Protein 6SLD (pdb70)

InterPro domains:
  IPR001251 CRAL-TRIO lipid binding domain [PF00650] (107-268)
  IPR001251 CRAL-TRIO lipid binding domain [PS50191] (101-274)
  IPR001251 CRAL-TRIO lipid binding domain [SM00516] (101-271)
  IPR001251 CRAL-TRIO lipid binding domain [cd00170] (101-269)
  IPR011074 CRAL/TRIO, N-terminal domain [PF03765] (44-74)
  IPR011074 CRAL/TRIO, N-terminal domain [SM01100] (50-75)
  IPR036273 CRAL/TRIO, N-terminal domain superfamily [SSF46938] (4-90)
  IPR036865 CRAL-TRIO lipid binding domain superfamily [G3DSA:3.40.525.10] (83-310)
  IPR036865 CRAL-TRIO lipid binding domain superfamily [SSF52087] (102-299)
  IPR051026 Phosphatidylinositol/phosphatidylcholine transfer [PTHR45657] (26-292)

GO terms:
  GO:0005634 nucleus (C, IDA)
  GO:0031210 phosphatidylcholine binding (F, IDA)
  GO:0035091 phosphatidylinositol binding (F, IDA)

Secondary structure (DSSP, 8-state):
-GGGGS--S--TTS-TTSTT---HHHHHHHHHHHHHHHHTT--SS-SHHHHHHHHHHTTT-HHHHHHHHHHHHHHHHHHTGGGHHHHHHHTHHHHHHHHHHHHTTS-EEEEEE-TTS-EEEEEE-TT--HHHHHHH--HHHHHHHHHHHHHHIIIIIHHHHHHHHTS----EEEEEE-TT--HHHHHHTHHHHHHHHHHHHHHSTT-EEEEEEES--TTHHHHGGGTGGGS-HHHHTTEEE--TTHHHHHHHHS-GGGSBGGGTS-B--SSTTS-GGGB-BSGGG-TTT--TT-PPP-TTGGG-B--

Solvent-accessible surface area: 15380 Å² total; per-residue (Å²): 105,68,57,123,59,22,36,45,112,11,14,119,142,44,132,102,1,10,2,59,43,34,76,146,130,34,76,86,12,12,113,97,0,50,61,49,0,94,152,103,134,52,168,110,79,17,32,58,10,16,0,1,17,5,0,32,26,88,152,43,78,32,119,32,0,16,119,11,2,34,69,5,22,127,34,22,119,143,42,22,3,51,60,10,26,105,77,5,79,119,76,57,153,48,69,12,114,62,29,42,89,4,0,148,33,17,10,29,3,8,2,50,5,2,116,63,1,45,0,0,20,0,19,31,42,34,53,35,52,20,150,128,6,79,167,48,8,81,50,128,68,12,9,98,36,30,0,20,26,52,15,1,9,33,49,23,6,5,2,1,0,0,45,104,28,55,61,6,9,10,23,23,0,22,1,23,14,4,130,67,34,45,56,82,60,13,134,132,26,22,71,28,51,89,41,32,7,51,18,25,45,61,48,23,6,42,43,44,11,66,35,13,2,0,51,25,36,214,24,12,58,96,21,16,132,85,10,89,106,45,30,64,106,63,14,35,74,36,22,80,57,26,51,125,91,12,95,166,63,0,41,142,21,0,27,85,108,17,0,0,86,97,3,21,8,81,10,92,9,154,72,102,125,53,96,37,30,50,1,11,16,9,11,2,35,34,111,174,40,40,19,92,31,32,91,5,14,49,26,9,19,191,90,21,15,54,74

Radius of gyration: 19.26 Å; Cα contacts (8 Å, |Δi|>4): 466; chains: 1; bounding box: 47×39×53 Å

Nearest PDB structures (foldseek):
  6sld-assembly1_A  TM=1.003E+00  e=3.247E-61  Saccharomyces cerevisiae S288C
  3b74-assembly1_A  TM=9.993E-01  e=1.168E-57  Saccharomyces cerevisiae
  3q8g-assembly1_A  TM=9.992E-01  e=4.274E-56  Saccharomyces cerevisiae
  7zg9-assembly2_B  TM=9.402E-01  e=4.244E-39  Saccharomyces cerevisiae S288C
  7zgc-assembly1_A  TM=9.225E-01  e=1.437E-38  Saccharomyces cerevisiae S288C

Sequence (307 aa):
SILDTYPQICSPNALPGTPGNLTKEQEEALLQFRSILLEKNYKERLDDSTLLRFLRARKFDINASVEMFVETERWREEYGANTIIEDYENNKEAEDKERIKLAKMYPQYYHHVDKDGRPLYFEELGGINLKKMYKITTEKQMLRNLVKEYELFATYRVPACSRRAGYLIETICIVLDLKGISLSNAYHHVLSYIKDVADISQNYYPERMGKFYIIHSPFGFSTMFKMVKPFLDPVTVSKIFILGSSYKKELLKQIPIENLPVKYGGTSVLHNPNDKFYYSDIGPWRDPRYIGPEGEIPNIFGKFTVTS

B-factor: mean 18.83, std 11.15, range [6.92, 83.73]

Foldseek 3Di:
DCVVVFAQAADCPDDELGRPRYDPVSVVLLVVLLVVVVVVVDDPQSRSHSLSLLCVLVVSPSVSSNVLVVVLVVCCVVVVLVCLQVVCVVVVVVQLVLVLVCLVQWFWEWFAAKPQQATEIEIEHQSDDPVVNCVRAPLVRVLSVVSNVVSLCVLQVQQLSRRVNVHGDQAHAYEYEHAHDDLVVVVVCLVSLLVNLVCCSRNVGPHHDAAEYENHPPCVVVSCVSVPVSHDPVVVVRYHYDDPPQLVVSVVIHPQCRDDVVSNHDDAAPPNVADRSQEYEYSLLPVVRGDPSGGRDRSNPPSYRHD

Organism: Saccharomyces cerevisiae (strain ATCC 204508 / S288c) (NCBI:txid559292)

Structure (mmCIF, N/CA/C/O backbone):
data_6SLD
#
_entry.id   6SLD
#
_cell.length_a   48.220
_cell.length_b   70.810
_cell.length_c   90.190
_cell.angle_alpha   90.000
_cell.angle_beta   90.000
_cell.angle_gamma   90.000
#
_symmetry.space_group_name_H-M   'P 21 21 21'
#
loop_
_entity.id
_entity.type
_entity.pdbx_description
1 polymer 'CRAL-TRIO domain-containing protein YKL091C'
2 non-polymer '(1R)-2-{[(S)-hydroxy{[(1S,2R,3R,4S,5S,6R)-2,3,4,5,6-pentahydroxycyclohexyl]oxy}phosphoryl]oxy}-1-[(octadecanoyloxy)methyl]ethyl (9Z)-octadec-9-enoate'
3 water water
#
loop_
_atom_site.group_PDB
_atom_site.id
_atom_site.type_symbol
_atom_site.label_atom_id
_atom_site.label_alt_id
_atom_site.label_comp_id
_atom_site.label_asym_id
_atom_site.label_entity_id
_atom_site.label_seq_id
_atom_site.pdbx_PDB_ins_code
_atom_site.Cartn_x
_atom_site.Cartn_y
_atom_site.Cartn_z
_atom_site.occupancy
_atom_site.B_iso_or_equiv
_atom_site.auth_seq_id
_atom_site.auth_comp_id
_atom_site.auth_asym_id
_atom_site.auth_atom_id
_atom_site.pdbx_PDB_model_num
ATOM 1 N N . SER A 1 1 ? -44.709 0.876 -22.847 1.00 34.09 4 SER A N 1
ATOM 2 C CA . SER A 1 1 ? -43.690 0.308 -21.982 1.00 23.93 4 SER A CA 1
ATOM 3 C C . SER A 1 1 ? -43.381 1.274 -20.843 1.00 17.87 4 SER A C 1
ATOM 4 O O . SER A 1 1 ? -43.912 2.401 -20.802 1.00 20.17 4 SER A O 1
ATOM 11 N N . ILE A 1 2 ? -42.518 0.829 -19.925 1.00 18.05 5 ILE A N 1
ATOM 12 C CA . ILE A 1 2 ? -42.067 1.697 -18.835 1.00 19.05 5 ILE A CA 1
ATOM 13 C C . ILE A 1 2 ? -41.546 3.020 -19.361 1.00 17.70 5 ILE A C 1
ATOM 14 O O . ILE A 1 2 ? -41.622 4.041 -18.672 1.00 13.77 5 ILE A O 1
ATOM 30 N N . LEU A 1 3 ? -40.963 3.030 -20.563 1.00 16.66 6 LEU A N 1
ATOM 31 C CA . LEU A 1 3 ? -40.392 4.267 -21.082 1.00 16.42 6 LEU A CA 1
ATOM 32 C C . LEU A 1 3 ? -41.436 5.356 -21.262 1.00 18.20 6 LEU A C 1
ATOM 33 O O . LEU A 1 3 ? -41.095 6.546 -21.239 1.00 19.66 6 LEU A O 1
ATOM 49 N N . ASP A 1 4 ? -42.698 4.991 -21.442 1.00 16.35 7 ASP A N 1
ATOM 50 C CA . ASP A 1 4 ? -43.735 5.998 -21.570 1.00 20.95 7 ASP A CA 1
ATOM 51 C C . ASP A 1 4 ? -43.969 6.740 -20.268 1.00 18.73 7 ASP A C 1
ATOM 52 O O . ASP A 1 4 ? -44.668 7.763 -20.277 1.00 21.66 7 ASP A O 1
ATOM 61 N N . THR A 1 5 ? -43.420 6.253 -19.154 1.00 14.37 8 THR A N 1
ATOM 62 C CA . THR A 1 5 ? -43.762 6.776 -17.844 1.00 11.95 8 THR A CA 1
ATOM 63 C C . THR A 1 5 ? -42.695 7.681 -17.241 1.00 10.47 8 THR A C 1
ATOM 64 O O . THR A 1 5 ? -42.834 8.085 -16.086 1.00 13.28 8 THR A O 1
ATOM 75 N N . TYR A 1 6 ? -41.648 8.024 -17.981 1.00 10.52 9 TYR A N 1
ATOM 76 C CA . TYR A 1 6 ? -40.711 9.048 -17.549 1.00 10.35 9 TYR A CA 1
ATOM 77 C C . TYR A 1 6 ? -40.297 9.853 -18.768 1.00 9.74 9 TYR A C 1
ATOM 78 O O . TYR A 1 6 ? -40.484 9.412 -19.906 1.00 10.63 9 TYR A O 1
ATOM 96 N N . PRO A 1 7 ? -39.726 11.044 -18.568 1.00 10.00 10 PRO A N 1
ATOM 97 C CA . PRO A 1 7 ? -39.423 11.901 -19.721 1.00 9.82 10 PRO A CA 1
ATOM 98 C C . PRO A 1 7 ? -38.440 11.242 -20.665 1.00 11.90 10 PRO A C 1
ATOM 99 O O . PRO A 1 7 ? -37.434 10.676 -20.234 1.00 11.94 10 PRO A O 1
ATOM 110 N N . GLN A 1 8 ? -38.680 11.398 -21.971 1.00 12.11 11 GLN A N 1
ATOM 111 C CA . GLN A 1 8 ? -37.798 10.842 -22.989 1.00 12.28 11 GLN A CA 1
ATOM 112 C C . GLN A 1 8 ? -37.153 11.912 -23.849 1.00 12.20 11 GLN A C 1
ATOM 113 O O . GLN A 1 8 ? -36.588 11.595 -24.906 1.00 14.80 11 GLN A O 1
ATOM 127 N N . ILE A 1 9 ? -37.223 13.161 -23.423 1.00 9.91 12 ILE A N 1
ATOM 128 C CA . ILE A 1 9 ? -36.497 14.252 -24.067 1.00 12.12 12 ILE A CA 1
ATOM 129 C C . ILE A 1 9 ? -35.560 14.856 -23.037 1.00 12.74 12 ILE A C 1
ATOM 130 O O . ILE A 1 9 ? -35.924 15.041 -21.867 1.00 11.63 12 ILE A O 1
ATOM 146 N N . CYS A 1 10 ? -34.351 15.171 -23.483 1.00 10.18 13 CYS A N 1
ATOM 147 C CA . CYS A 1 10 ? -33.367 15.766 -22.606 1.00 11.75 13 CYS A CA 1
ATOM 148 C C . CYS A 1 10 ? -33.659 17.247 -22.410 1.00 12.26 13 CYS A C 1
ATOM 149 O O . CYS A 1 10 ? -34.457 17.868 -23.123 1.00 12.33 13 CYS A O 1
ATOM 157 N N . SER A 1 11 ? -33.021 17.800 -21.395 1.00 14.19 14 SER A N 1
ATOM 158 C CA . SER A 1 11 ? -33.061 19.230 -21.163 1.00 14.29 14 SER A CA 1
ATOM 159 C C . SER A 1 11 ? -32.645 19.948 -22.439 1.00 12.09 14 SER A C 1
ATOM 160 O O . SER A 1 11 ? -31.756 19.457 -23.154 1.00 12.27 14 SER A O 1
ATOM 168 N N . PRO A 1 12 ? -33.207 21.116 -22.742 1.00 13.66 15 PRO A N 1
ATOM 169 C CA . PRO A 1 12 ? -32.638 21.928 -23.826 1.00 15.83 15 PRO A CA 1
ATOM 170 C C . PRO A 1 12 ? -31.197 22.343 -23.575 1.00 14.89 15 PRO A C 1
ATOM 171 O O . PRO A 1 12 ? -30.486 22.699 -24.522 1.00 17.96 15 PRO A O 1
ATOM 182 N N . ASN A 1 13 ? -30.721 22.247 -22.344 1.00 11.62 16 ASN A N 1
ATOM 183 C CA . ASN A 1 13 ? -29.373 22.646 -22.005 1.00 13.85 16 ASN A CA 1
ATOM 184 C C . ASN A 1 13 ? -28.357 21.542 -22.213 1.00 17.23 16 ASN A C 1
ATOM 185 O O . ASN A 1 13 ? -27.184 21.724 -21.872 1.00 21.22 16 ASN A O 1
ATOM 196 N N . ALA A 1 14 ? -28.751 20.442 -22.833 1.00 17.77 17 ALA A N 1
ATOM 197 C CA . ALA A 1 14 ? -27.890 19.281 -22.977 1.00 15.50 17 ALA A CA 1
ATOM 198 C C . ALA A 1 14 ? -27.032 19.357 -24.245 1.00 11.65 17 ALA A C 1
ATOM 199 O O . ALA A 1 14 ? -27.056 20.319 -25.011 1.00 14.35 17 ALA A O 1
ATOM 206 N N . LEU A 1 15 ? -26.238 18.324 -24.458 1.00 12.69 18 LEU A N 1
ATOM 207 C CA . LEU A 1 15 ? -25.293 18.304 -25.554 1.00 13.25 18 LEU A CA 1
ATOM 208 C C . LEU A 1 15 ? -25.971 18.034 -26.896 1.00 13.13 18 LEU A C 1
ATOM 209 O O . LEU A 1 15 ? -27.088 17.510 -26.961 1.00 12.40 18 LEU A O 1
ATOM 225 N N . PRO A 1 16 ? -25.311 18.387 -27.989 1.00 12.55 19 PRO A N 1
ATOM 226 C CA . PRO A 1 16 ? -25.857 18.070 -29.314 1.00 15.31 19 PRO A CA 1
ATOM 227 C C . PRO A 1 16 ? -26.082 16.573 -29.526 1.00 12.49 19 PRO A C 1
ATOM 228 O O . PRO A 1 16 ? -25.365 15.725 -28.997 1.00 13.08 19 PRO A O 1
ATOM 239 N N . GLY A 1 17 ? -27.117 16.246 -30.301 1.00 12.45 20 GLY A N 1
ATOM 240 C CA . GLY A 1 17 ? -27.404 14.869 -30.660 1.00 13.55 20 GLY A CA 1
ATOM 241 C C . GLY A 1 17 ? -28.162 14.092 -29.615 1.00 11.94 20 GLY A C 1
ATOM 242 O O . GLY A 1 17 ? -28.308 12.872 -29.762 1.00 12.27 20 GLY A O 1
ATOM 246 N N . THR A 1 18 ? -28.651 14.754 -28.574 1.00 11.78 21 THR A N 1
ATOM 247 C CA . THR A 1 18 ? -29.444 14.139 -27.536 1.00 10.78 21 THR A CA 1
ATOM 248 C C . THR A 1 18 ? -30.933 14.273 -27.824 1.00 11.58 21 THR A C 1
ATOM 249 O O . THR A 1 18 ? -31.362 15.154 -28.569 1.00 11.20 21 THR A O 1
ATOM 260 N N . PRO A 1 19 ? -31.744 13.385 -27.268 1.00 11.19 22 PRO A N 1
ATOM 261 C CA . PRO A 1 19 ? -33.189 13.413 -27.528 1.00 11.14 22 PRO A CA 1
ATOM 262 C C . PRO A 1 19 ? -33.792 14.785 -27.267 1.00 10.33 22 PRO A C 1
ATOM 263 O O . PRO A 1 19 ? -33.579 15.385 -26.211 1.00 11.05 22 PRO A O 1
ATOM 274 N N . GLY A 1 20 ? -34.575 15.258 -28.235 1.00 11.49 23 GLY A N 1
ATOM 275 C CA . GLY A 1 20 ? -35.156 16.571 -28.184 1.00 13.56 23 GLY A CA 1
ATOM 276 C C . GLY A 1 20 ? -34.269 17.676 -28.706 1.00 12.36 23 GLY A C 1
ATOM 277 O O . GLY A 1 20 ? -34.763 18.793 -28.919 1.00 14.94 23 GLY A O 1
ATOM 281 N N . ASN A 1 21 ? -32.976 17.416 -28.934 1.00 11.68 24 ASN A N 1
ATOM 282 C CA . ASN A 1 21 ? -32.035 18.469 -29.294 1.00 10.80 24 ASN A CA 1
ATOM 283 C C . ASN A 1 21 ? -31.398 18.260 -30.665 1.00 13.74 24 ASN A C 1
ATOM 284 O O . ASN A 1 21 ? -30.344 18.840 -30.951 1.00 20.88 24 ASN A O 1
ATOM 295 N N . LEU A 1 22 ? -32.035 17.499 -31.532 1.00 10.74 25 LEU A N 1
ATOM 296 C CA . LEU A 1 22 ? -31.437 17.079 -32.783 1.00 11.28 25 LEU A CA 1
ATOM 297 C C . LEU A 1 22 ? -31.543 18.149 -33.854 1.00 12.49 25 LEU A C 1
ATOM 298 O O . LEU A 1 22 ? -32.498 18.923 -33.897 1.00 12.84 25 LEU A O 1
ATOM 314 N N . THR A 1 23 ? -30.579 18.138 -34.760 1.00 11.09 26 THR A N 1
ATOM 315 C CA . THR A 1 23 ? -30.706 18.845 -36.021 1.00 11.34 26 THR A CA 1
ATOM 316 C C . THR A 1 23 ? -31.631 18.061 -36.940 1.00 11.42 26 THR A C 1
ATOM 317 O O . THR A 1 23 ? -31.982 16.917 -36.676 1.00 11.30 26 THR A O 1
ATOM 328 N N . LYS A 1 24 ? -32.015 18.673 -38.053 1.00 12.81 27 LYS A N 1
ATOM 329 C CA . LYS A 1 24 ? -32.869 17.982 -39.010 1.00 13.45 27 LYS A CA 1
ATOM 330 C C . LYS A 1 24 ? -32.170 16.742 -39.565 1.00 12.53 27 LYS A C 1
ATOM 331 O O . LYS A 1 24 ? -32.784 15.673 -39.686 1.00 12.88 27 LYS A O 1
ATOM 350 N N . GLU A 1 25 ? -30.882 16.848 -39.887 1.00 13.19 28 GLU A N 1
ATOM 351 C CA . GLU A 1 25 ? -30.177 15.690 -40.424 1.00 15.80 28 GLU A CA 1
ATOM 352 C C . GLU A 1 25 ? -30.069 14.593 -39.385 1.00 12.48 28 GLU A C 1
ATOM 353 O O . GLU A 1 25 ? -30.125 13.401 -39.724 1.00 13.90 28 GLU A O 1
ATOM 365 N N . GLN A 1 26 ? -29.896 14.957 -38.109 1.00 12.10 29 GLN A N 1
ATOM 366 C CA . GLN A 1 26 ? -29.829 13.951 -37.050 1.00 12.66 29 GLN A CA 1
ATOM 367 C C . GLN A 1 26 ? -31.177 13.284 -36.846 1.00 11.50 29 GLN A C 1
ATOM 368 O O . GLN A 1 26 ? -31.242 12.071 -36.628 1.00 11.23 29 GLN A O 1
ATOM 382 N N . GLU A 1 27 ? -32.259 14.047 -36.924 1.00 12.09 30 GLU A N 1
ATOM 383 C CA . GLU A 1 27 ? -33.597 13.452 -36.867 1.00 11.63 30 GLU A CA 1
ATOM 384 C C . GLU A 1 27 ? -33.797 12.454 -37.998 1.00 12.21 30 GLU A C 1
ATOM 385 O O . GLU A 1 27 ? -34.355 11.362 -37.793 1.00 11.90 30 GLU A O 1
ATOM 397 N N . GLU A 1 28 ? -33.385 12.824 -39.209 1.00 12.61 31 GLU A N 1
ATOM 398 C CA . GLU A 1 28 ? -33.526 11.928 -40.349 1.00 12.73 31 GLU A CA 1
ATOM 399 C C . GLU A 1 28 ? -32.681 10.678 -40.152 1.00 12.29 31 GLU A C 1
ATOM 400 O O . GLU A 1 28 ? -33.128 9.563 -40.471 1.00 12.91 31 GLU A O 1
ATOM 412 N N . ALA A 1 29 ? -31.471 10.827 -39.616 1.00 12.44 32 ALA A N 1
ATOM 413 C CA . ALA A 1 29 ? -30.631 9.663 -39.372 1.00 10.91 32 ALA A CA 1
ATOM 414 C C . ALA A 1 29 ? -31.263 8.745 -38.352 1.00 10.20 32 ALA A C 1
ATOM 415 O O . ALA A 1 29 ? -31.189 7.515 -38.484 1.00 10.95 32 ALA A O 1
ATOM 422 N N . LEU A 1 30 ? -31.853 9.300 -37.292 1.00 9.38 33 LEU A N 1
ATOM 423 C CA . LEU A 1 30 ? -32.503 8.464 -36.287 1.00 9.23 33 LEU A CA 1
ATOM 424 C C . LEU A 1 30 ? -33.634 7.649 -36.904 1.00 11.71 33 LEU A C 1
ATOM 425 O O . LEU A 1 30 ? -33.763 6.441 -36.646 1.00 10.64 33 LEU A O 1
ATOM 441 N N . LEU A 1 31 ? -34.480 8.295 -37.705 1.00 10.94 34 LEU A N 1
ATOM 442 C CA . LEU A 1 31 ? -35.577 7.587 -38.356 1.00 12.14 34 LEU A CA 1
ATOM 443 C C . LEU A 1 31 ? -35.047 6.495 -39.276 1.00 10.44 34 LEU A C 1
ATOM 444 O O . LEU A 1 31 ? -35.589 5.380 -39.307 1.00 11.35 34 LEU A O 1
ATOM 460 N N . GLN A 1 32 ? -33.970 6.775 -40.008 1.00 11.21 35 GLN A N 1
ATOM 461 C CA . GLN A 1 32 ? -33.411 5.758 -40.894 1.00 13.02 35 GLN A CA 1
ATOM 462 C C . GLN A 1 32 ? -32.825 4.598 -40.091 1.00 9.60 35 GLN A C 1
ATOM 463 O O . GLN A 1 32 ? -33.055 3.425 -40.423 1.00 9.95 35 GLN A O 1
ATOM 477 N N . PHE A 1 33 ? -32.104 4.908 -39.019 1.00 9.94 36 PHE A N 1
ATOM 478 C CA . PHE A 1 33 ? -31.491 3.901 -38.171 1.00 8.99 36 PHE A CA 1
ATOM 479 C C . PHE A 1 33 ? -32.546 2.975 -37.596 1.00 8.63 36 PHE A C 1
ATOM 480 O O . PHE A 1 33 ? -32.418 1.743 -37.690 1.00 8.85 36 PHE A O 1
ATOM 497 N N . ARG A 1 34 ? -33.601 3.543 -37.000 1.00 8.77 37 ARG A N 1
ATOM 498 C CA . ARG A 1 34 ? -34.680 2.723 -36.463 1.00 8.12 37 ARG A CA 1
ATOM 499 C C . ARG A 1 34 ? -35.301 1.871 -37.553 1.00 9.38 37 ARG A C 1
ATOM 500 O O . ARG A 1 34 ? -35.564 0.679 -37.332 1.00 9.26 37 ARG A O 1
ATOM 521 N N . SER A 1 35 ? -35.551 2.448 -38.731 1.00 9.37 38 SER A N 1
ATOM 522 C CA . SER A 1 35 ? -36.146 1.687 -39.821 1.00 10.25 38 SER A CA 1
ATOM 523 C C . SER A 1 35 ? -35.290 0.478 -40.179 1.00 9.56 38 SER A C 1
ATOM 524 O O . SER A 1 35 ? -35.804 -0.625 -40.419 1.00 10.28 38 SER A O 1
ATOM 532 N N . ILE A 1 36 ? -33.986 0.659 -40.253 1.00 8.34 39 ILE A N 1
ATOM 533 C CA . ILE A 1 36 ? -33.091 -0.448 -40.572 1.00 11.13 39 ILE A CA 1
ATOM 534 C C . ILE A 1 36 ? -33.181 -1.533 -39.513 1.00 9.07 39 ILE A C 1
ATOM 535 O O . ILE A 1 36 ? -33.263 -2.728 -39.835 1.00 9.38 39 ILE A O 1
ATOM 551 N N . LEU A 1 37 ? -33.164 -1.154 -38.236 1.00 8.89 40 LEU A N 1
ATOM 552 C CA . LEU A 1 37 ? -33.181 -2.152 -37.168 1.00 8.15 40 LEU A CA 1
ATOM 553 C C . LEU A 1 37 ? -34.501 -2.908 -37.133 1.00 9.51 40 LEU A C 1
ATOM 554 O O . LEU A 1 37 ? -34.516 -4.129 -36.924 1.00 9.51 40 LEU A O 1
ATOM 570 N N . LEU A 1 38 ? -35.618 -2.216 -37.338 1.00 9.22 41 LEU A N 1
ATOM 571 C CA . LEU A 1 38 ? -36.914 -2.891 -37.398 1.00 8.93 41 LEU A CA 1
ATOM 572 C C . LEU A 1 38 ? -36.951 -3.886 -38.545 1.00 9.25 41 LEU A C 1
ATOM 573 O O . LEU A 1 38 ? -37.463 -5.009 -38.396 1.00 8.93 41 LEU A O 1
ATOM 589 N N . GLU A 1 39 ? -36.378 -3.520 -39.684 1.00 9.36 42 GLU A N 1
ATOM 590 C CA . GLU A 1 39 ? -36.340 -4.406 -40.834 1.00 9.66 42 GLU A CA 1
ATOM 591 C C . GLU A 1 39 ? -35.441 -5.612 -40.602 1.00 11.04 42 GLU A C 1
ATOM 592 O O . GLU A 1 39 ? -35.659 -6.654 -41.236 1.00 13.85 42 GLU A O 1
ATOM 604 N N . LYS A 1 40 ? -34.489 -5.518 -39.684 1.00 9.67 43 LYS A N 1
ATOM 605 C CA . LYS A 1 40 ? -33.647 -6.630 -39.265 1.00 10.07 43 LYS A CA 1
ATOM 606 C C . LYS A 1 40 ? -34.255 -7.414 -38.104 1.00 9.35 43 LYS A C 1
ATOM 607 O O . LYS A 1 40 ? -33.593 -8.299 -37.539 1.00 11.18 43 LYS A O 1
ATOM 626 N N . ASN A 1 41 ? -35.528 -7.171 -37.792 1.00 9.07 44 ASN A N 1
ATOM 627 C CA . ASN A 1 41 ? -36.318 -7.938 -36.806 1.00 10.00 44 ASN A CA 1
ATOM 628 C C . ASN A 1 41 ? -36.044 -7.538 -35.361 1.00 9.59 44 ASN A C 1
ATOM 629 O O . ASN A 1 41 ? -36.490 -8.230 -34.453 1.00 11.05 44 ASN A O 1
ATOM 640 N N . TYR A 1 42 ? -35.358 -6.435 -35.108 1.00 9.79 45 TYR A N 1
ATOM 641 C CA . TYR A 1 42 ? -35.218 -5.965 -33.735 1.00 10.06 45 TYR A CA 1
ATOM 642 C C . TYR A 1 42 ? -36.513 -5.304 -33.288 1.00 11.37 45 TYR A C 1
ATOM 643 O O . TYR A 1 42 ? -37.181 -4.630 -34.077 1.00 12.10 45 TYR A O 1
ATOM 661 N N . LYS A 1 43 ? -36.869 -5.507 -32.023 1.00 11.25 46 LYS A N 1
ATOM 662 C CA . LYS A 1 43 ? -38.073 -4.903 -31.460 1.00 12.22 46 LYS A CA 1
ATOM 663 C C . LYS A 1 43 ? -37.791 -4.141 -30.175 1.00 14.29 46 LYS A C 1
ATOM 664 O O . LYS A 1 43 ? -38.470 -3.152 -29.887 1.00 20.02 46 LYS A O 1
ATOM 683 N N . GLU A 1 44 ? -36.806 -4.571 -29.400 1.00 12.77 47 GLU A N 1
ATOM 684 C CA . GLU A 1 44 ? -36.508 -3.985 -28.104 1.00 13.97 47 GLU A CA 1
ATOM 685 C C . GLU A 1 44 ? -35.396 -2.953 -28.237 1.00 11.52 47 GLU A C 1
ATOM 686 O O . GLU A 1 44 ? -34.548 -3.004 -29.131 1.00 12.66 47 GLU A O 1
ATOM 698 N N . ARG A 1 45 ? -35.380 -2.027 -27.286 1.00 11.94 48 ARG A N 1
ATOM 699 C CA . ARG A 1 45 ? -34.298 -1.059 -27.170 1.00 10.70 48 ARG A CA 1
ATOM 700 C C . ARG A 1 45 ? -34.177 -0.176 -28.407 1.00 10.00 48 ARG A C 1
ATOM 701 O O . ARG A 1 45 ? -33.095 0.280 -28.766 1.00 11.07 48 ARG A O 1
ATOM 722 N N . LEU A 1 46 ? -35.322 0.146 -29.005 1.00 10.48 49 LEU A N 1
ATOM 723 C CA . LEU A 1 46 ? -35.399 1.006 -30.177 1.00 11.01 49 LEU A CA 1
ATOM 724 C C . LEU A 1 46 ? -35.923 2.395 -29.836 1.00 11.47 49 LEU A C 1
ATOM 725 O O . LEU A 1 46 ? -36.216 3.195 -30.741 1.00 12.34 49 LEU A O 1
ATOM 741 N N . ASP A 1 47 ? -35.974 2.729 -28.560 1.00 10.45 50 ASP A N 1
ATOM 742 C CA . ASP A 1 47 ? -36.409 4.049 -28.155 1.00 10.85 50 ASP A CA 1
ATOM 743 C C . ASP A 1 47 ? -35.372 5.097 -28.560 1.00 11.06 50 ASP A C 1
ATOM 744 O O . ASP A 1 47 ? -34.191 4.806 -28.788 1.00 9.69 50 ASP A O 1
ATOM 753 N N . ASP A 1 48 ? -35.823 6.358 -28.605 1.00 11.97 51 ASP A N 1
ATOM 754 C CA . ASP A 1 48 ? -34.965 7.474 -29.011 1.00 12.20 51 ASP A CA 1
ATOM 755 C C . ASP A 1 48 ? -33.672 7.515 -28.210 1.00 10.06 51 ASP A C 1
ATOM 756 O O . ASP A 1 48 ? -32.585 7.690 -28.772 1.00 11.04 51 ASP A O 1
ATOM 765 N N . SER A 1 49 ? -33.768 7.404 -26.884 1.00 10.68 52 SER A N 1
ATOM 766 C CA . SER A 1 49 ? -32.584 7.518 -26.039 1.00 10.86 52 SER A CA 1
ATOM 767 C C . SER A 1 49 ? -31.559 6.457 -26.406 1.00 11.00 52 SER A C 1
ATOM 768 O O . SER A 1 49 ? -30.388 6.750 -26.667 1.00 10.03 52 SER A O 1
ATOM 776 N N . THR A 1 50 ? -31.977 5.200 -26.456 1.00 10.07 53 THR A N 1
ATOM 777 C CA . THR A 1 50 ? -31.023 4.153 -26.779 1.00 8.75 53 THR A CA 1
ATOM 778 C C . THR A 1 50 ? -30.407 4.386 -28.150 1.00 8.39 53 THR A C 1
ATOM 779 O O . THR A 1 50 ? -29.182 4.325 -28.322 1.00 8.74 53 THR A O 1
ATOM 790 N N . LEU A 1 51 ? -31.241 4.602 -29.162 1.00 7.92 54 LEU A N 1
ATOM 791 C CA . LEU A 1 51 ? -30.692 4.678 -30.505 1.00 7.95 54 LEU A CA 1
ATOM 792 C C . LEU A 1 51 ? -29.768 5.877 -30.664 1.00 8.66 54 LEU A C 1
ATOM 793 O O . LEU A 1 51 ? -28.751 5.800 -31.367 1.00 9.63 54 LEU A O 1
ATOM 809 N N . LEU A 1 52 ? -30.098 7.004 -30.026 1.00 9.26 55 LEU A N 1
ATOM 810 C CA . LEU A 1 52 ? -29.230 8.160 -30.155 1.00 9.23 55 LEU A CA 1
ATOM 811 C C . LEU A 1 52 ? -27.936 7.991 -29.390 1.00 9.43 55 LEU A C 1
ATOM 812 O O . LEU A 1 52 ? -26.920 8.549 -29.808 1.00 10.43 55 LEU A O 1
ATOM 828 N N . ARG A 1 53 ? -27.919 7.160 -28.341 1.00 9.80 56 ARG A N 1
ATOM 829 C CA . ARG A 1 53 ? -26.642 6.815 -27.716 1.00 9.00 56 ARG A CA 1
ATOM 830 C C . ARG A 1 53 ? -25.735 6.104 -28.715 1.00 9.84 56 ARG A C 1
ATOM 831 O O . ARG A 1 53 ? -24.546 6.423 -28.831 1.00 9.55 56 ARG A O 1
ATOM 852 N N . PHE A 1 54 ? -26.283 5.129 -29.454 1.00 9.27 57 PHE A N 1
ATOM 853 C CA . PHE A 1 54 ? -25.494 4.437 -30.466 1.00 9.12 57 PHE A CA 1
ATOM 854 C C . PHE A 1 54 ? -25.078 5.368 -31.600 1.00 10.30 57 PHE A C 1
ATOM 855 O O . PHE A 1 54 ? -23.928 5.325 -32.062 1.00 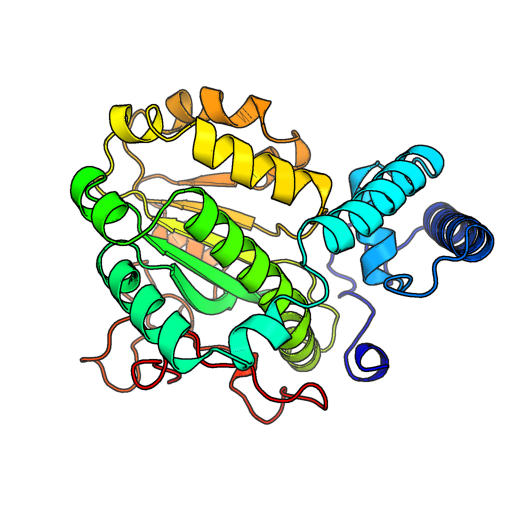11.89 57 PHE A O 1
ATOM 872 N N . LEU A 1 55 ? -25.981 6.239 -32.056 1.00 8.98 58 LEU A N 1
ATOM 873 C CA . LEU A 1 55 ? -25.623 7.159 -33.131 1.00 9.29 58 LEU A CA 1
ATOM 874 C C . LEU A 1 55 ? -24.535 8.119 -32.673 1.00 9.30 58 LEU A C 1
ATOM 875 O O . LEU A 1 55 ? -23.565 8.351 -33.399 1.00 10.60 58 LEU A O 1
ATOM 891 N N . ARG A 1 56 ? -24.661 8.674 -31.474 1.00 9.02 59 ARG A N 1
ATOM 892 C CA . ARG A 1 56 ? -23.608 9.581 -31.003 1.00 10.37 59 ARG A CA 1
ATOM 893 C C . ARG A 1 56 ? -22.280 8.850 -30.897 1.00 11.68 59 ARG A C 1
ATOM 894 O O . ARG A 1 56 ? -21.223 9.413 -31.229 1.00 11.59 59 ARG A O 1
ATOM 915 N N . ALA A 1 57 ? -22.305 7.602 -30.428 1.00 9.28 60 ALA A N 1
ATOM 916 C CA . ALA A 1 57 ? -21.075 6.826 -30.283 1.00 10.26 60 ALA A CA 1
ATOM 917 C C . ALA A 1 57 ? -20.363 6.622 -31.606 1.00 11.13 60 ALA A C 1
ATOM 918 O O . ALA A 1 57 ? -19.154 6.374 -31.605 1.00 12.94 60 ALA A O 1
ATOM 925 N N . ARG A 1 58 ? -21.071 6.689 -32.734 1.00 12.14 61 ARG A N 1
ATOM 926 C CA . ARG A 1 58 ? -20.460 6.523 -34.048 1.00 13.12 61 ARG A CA 1
ATOM 927 C C . ARG A 1 58 ? -20.613 7.776 -34.903 1.00 14.74 61 ARG A C 1
ATOM 928 O O . ARG A 1 58 ? -20.513 7.695 -36.133 1.00 15.47 61 ARG A O 1
ATOM 949 N N . LYS A 1 59 ? -20.845 8.925 -34.271 1.00 14.35 62 LYS A N 1
ATOM 950 C CA . LYS A 1 59 ? -20.891 10.218 -34.958 1.00 12.82 62 LYS A CA 1
ATOM 951 C C . LYS A 1 59 ? -21.897 10.213 -36.103 1.00 15.95 62 LYS A C 1
ATOM 952 O O . LYS A 1 59 ? -21.653 10.755 -37.185 1.00 15.85 62 LYS A O 1
ATOM 971 N N . PHE A 1 60 ? -23.028 9.545 -35.875 1.00 12.84 63 PHE A N 1
ATOM 972 C CA . PHE A 1 60 ? -24.153 9.516 -36.802 1.00 14.43 63 PHE A CA 1
ATOM 973 C C . PHE A 1 60 ? -23.839 8.801 -38.114 1.00 14.34 63 PHE A C 1
ATOM 974 O O . PHE A 1 60 ? -24.563 8.957 -39.107 1.00 15.70 63 PHE A O 1
ATOM 991 N N . ASP A 1 61 ? -22.811 7.956 -38.116 1.00 14.47 64 ASP A N 1
ATOM 992 C CA . ASP A 1 61 ? -22.550 7.009 -39.200 1.00 14.74 64 ASP A CA 1
ATOM 993 C C . ASP A 1 61 ? -23.522 5.847 -39.011 1.00 13.76 64 ASP A C 1
ATOM 994 O O . ASP A 1 61 ? -23.375 5.016 -38.106 1.00 13.22 64 ASP A O 1
ATOM 1003 N N . ILE A 1 62 ? -24.556 5.810 -39.848 1.00 13.56 65 ILE A N 1
ATOM 1004 C CA . ILE A 1 62 ? -25.668 4.907 -39.587 1.00 10.81 65 ILE A CA 1
ATOM 1005 C C . ILE A 1 62 ? -25.216 3.461 -39.659 1.00 11.34 65 ILE A C 1
ATOM 1006 O O . ILE A 1 62 ? -25.552 2.655 -38.790 1.00 12.15 65 ILE A O 1
ATOM 1022 N N . ASN A 1 63 ? -24.445 3.105 -40.688 1.00 12.97 66 ASN A N 1
ATOM 1023 C CA . ASN A 1 63 ? -24.055 1.707 -40.824 1.00 15.71 66 ASN A CA 1
ATOM 1024 C C . ASN A 1 63 ? -23.154 1.272 -39.680 1.00 14.20 66 ASN A C 1
ATOM 1025 O O . ASN A 1 63 ? -23.259 0.138 -39.205 1.00 13.11 66 ASN A O 1
ATOM 1036 N N . ALA A 1 64 ? -22.273 2.160 -39.209 1.00 11.55 67 ALA A N 1
ATOM 1037 C CA . ALA A 1 64 ? -21.445 1.823 -38.056 1.00 11.42 67 ALA A CA 1
ATOM 1038 C C . ALA A 1 64 ? -22.296 1.660 -36.801 1.00 11.29 67 ALA A C 1
ATOM 1039 O O . ALA A 1 64 ? -22.021 0.807 -35.962 1.00 11.27 67 ALA A O 1
ATOM 1046 N N . SER A 1 65 ? -23.345 2.465 -36.673 1.00 9.57 68 SER A N 1
ATOM 1047 C CA . SER A 1 65 ? -24.230 2.386 -35.523 1.00 10.09 68 SER A CA 1
ATOM 1048 C C . SER A 1 65 ? -25.050 1.100 -35.560 1.00 8.26 68 SER A C 1
ATOM 1049 O O . SER A 1 65 ? -25.296 0.487 -34.516 1.00 9.22 68 SER A O 1
ATOM 1057 N N . VAL A 1 66 ? -25.468 0.673 -36.758 1.00 10.00 69 VAL A N 1
ATOM 1058 C CA . VAL A 1 66 ? -26.151 -0.610 -36.902 1.00 9.62 69 VAL A CA 1
ATOM 1059 C C . VAL A 1 66 ? -25.246 -1.737 -36.450 1.00 10.17 69 VAL A C 1
ATOM 1060 O O . VAL A 1 66 ? -25.654 -2.605 -35.670 1.00 9.87 69 VAL A O 1
ATOM 1073 N N . GLU A 1 67 ? -23.987 -1.740 -36.921 1.00 10.90 70 GLU A N 1
ATOM 1074 C CA . GLU A 1 67 ? -23.081 -2.792 -36.490 1.00 11.16 70 GLU A CA 1
ATOM 1075 C C . GLU A 1 67 ? -22.925 -2.795 -34.977 1.00 11.17 70 GLU A C 1
ATOM 1076 O O . GLU A 1 67 ? -22.967 -3.851 -34.342 1.00 10.85 70 GLU A O 1
ATOM 1088 N N . MET A 1 68 ? -22.754 -1.621 -34.379 1.00 10.35 71 MET A N 1
ATOM 1089 C CA . MET A 1 68 ? -22.556 -1.572 -32.938 1.00 10.36 71 MET A CA 1
ATOM 1090 C C . MET A 1 68 ? -23.781 -2.099 -32.198 1.00 9.05 71 MET A C 1
ATOM 1091 O O . MET A 1 68 ? -23.665 -2.805 -31.185 1.00 10.53 71 MET A O 1
ATOM 1105 N N . PHE A 1 69 ? -24.977 -1.737 -32.678 1.00 8.83 72 PHE A N 1
ATOM 1106 C CA . PHE A 1 69 ? -26.209 -2.169 -32.038 1.00 9.50 72 PHE A CA 1
ATOM 1107 C C . PHE A 1 69 ? -26.410 -3.676 -32.191 1.00 10.09 72 PHE A C 1
ATOM 1108 O O . PHE A 1 69 ? -26.761 -4.364 -31.221 1.00 10.13 72 PHE A O 1
ATOM 1125 N N . VAL A 1 70 ? -26.210 -4.198 -33.409 1.00 8.80 73 VAL A N 1
ATOM 1126 C CA . VAL A 1 70 ? -26.319 -5.641 -33.653 1.00 9.27 73 VAL A CA 1
ATOM 1127 C C . VAL A 1 70 ? -25.386 -6.412 -32.737 1.00 11.04 73 VAL A C 1
ATOM 1128 O O . VAL A 1 70 ? -25.782 -7.408 -32.127 1.00 10.69 73 VAL A O 1
ATOM 1141 N N . GLU A 1 71 ? -24.144 -5.945 -32.601 1.00 10.45 74 GLU A N 1
ATOM 1142 C CA . GLU A 1 71 ? -23.196 -6.643 -31.734 1.00 10.40 74 GLU A CA 1
ATOM 1143 C C . GLU A 1 71 ? -23.604 -6.555 -30.270 1.00 11.70 74 GLU A C 1
ATOM 1144 O O . GLU A 1 71 ? -23.466 -7.527 -29.523 1.00 12.95 74 GLU A O 1
ATOM 1156 N N . THR A 1 72 ? -24.154 -5.414 -29.850 1.00 9.57 75 THR A N 1
ATOM 1157 C CA . THR A 1 72 ? -24.624 -5.289 -28.478 1.00 10.33 75 THR A CA 1
ATOM 1158 C C . THR A 1 72 ? -25.778 -6.239 -28.192 1.00 10.67 75 THR A C 1
ATOM 1159 O O . THR A 1 72 ? -25.811 -6.879 -27.142 1.00 11.09 75 THR A O 1
ATOM 1170 N N . GLU A 1 73 ? -26.759 -6.326 -29.098 1.00 10.10 76 GLU A N 1
ATOM 1171 C CA . GLU A 1 73 ? -27.893 -7.206 -28.839 1.00 12.26 76 GLU A CA 1
ATOM 1172 C C . GLU A 1 73 ? -27.438 -8.641 -28.680 1.00 11.87 76 GLU A C 1
ATOM 1173 O O . GLU A 1 73 ? -27.945 -9.371 -27.821 1.00 13.01 76 GLU A O 1
ATOM 1185 N N . ARG A 1 74 ? -26.495 -9.073 -29.498 1.00 10.98 77 ARG A N 1
ATOM 1186 C CA . ARG A 1 74 ? -26.045 -10.442 -29.334 1.00 13.94 77 ARG A CA 1
ATOM 1187 C C . ARG A 1 74 ? -25.241 -10.615 -28.055 1.00 15.58 77 ARG A C 1
ATOM 1188 O O . ARG A 1 74 ? -25.401 -11.627 -27.362 1.00 15.10 77 ARG A O 1
ATOM 1209 N N . TRP A 1 75 ? -24.393 -9.635 -27.713 1.00 12.84 78 TRP A N 1
ATOM 1210 C CA . TRP A 1 75 ? -23.650 -9.708 -26.458 1.00 11.81 78 TRP A CA 1
ATOM 1211 C C . TRP A 1 75 ? -24.592 -9.803 -25.268 1.00 11.84 78 TRP A C 1
ATOM 1212 O O . TRP A 1 75 ? -24.378 -10.599 -24.354 1.00 11.63 78 TRP A O 1
ATOM 1233 N N . ARG A 1 76 ? -25.657 -8.997 -25.261 1.00 11.33 79 ARG A N 1
ATOM 1234 C CA . ARG A 1 76 ? -26.592 -9.029 -24.139 1.00 11.63 79 ARG A CA 1
ATOM 1235 C C . ARG A 1 76 ? -27.171 -10.421 -23.956 1.00 14.97 79 ARG A C 1
ATOM 1236 O O . ARG A 1 76 ? -27.353 -10.876 -22.818 1.00 13.98 79 ARG A O 1
ATOM 1257 N N . GLU A 1 77 ? -27.445 -11.115 -25.066 1.00 12.30 80 GLU A N 1
ATOM 1258 C CA . GLU A 1 77 ? -27.968 -12.472 -24.976 1.00 15.77 80 GLU A CA 1
ATOM 1259 C C . GLU A 1 77 ? -26.893 -13.435 -24.508 1.00 15.45 80 GLU A C 1
ATOM 1260 O O . GLU A 1 77 ? -27.131 -14.245 -23.606 1.00 17.02 80 GLU A O 1
ATOM 1272 N N . GLU A 1 78 ? -25.701 -13.361 -25.111 1.00 12.66 81 GLU A N 1
ATOM 1273 C CA . GLU A 1 78 ? -24.626 -14.292 -24.800 1.00 11.47 81 GLU A CA 1
ATOM 1274 C C . GLU A 1 78 ? -24.145 -14.170 -23.364 1.00 10.04 81 GLU A C 1
ATOM 1275 O O . GLU A 1 78 ? -23.806 -15.182 -22.735 1.00 12.85 81 GLU A O 1
ATOM 1287 N N . TYR A 1 79 ? -24.081 -12.956 -22.838 1.00 12.02 82 TYR A N 1
ATOM 1288 C CA . TYR A 1 79 ? -23.582 -12.725 -21.497 1.00 10.99 82 TYR A CA 1
ATOM 1289 C C . TYR A 1 79 ? -24.658 -12.917 -20.443 1.00 10.81 82 TYR A C 1
ATOM 1290 O O . TYR A 1 79 ? -24.335 -13.107 -19.265 1.00 13.48 82 TYR A O 1
ATOM 1308 N N . GLY A 1 80 ? -25.928 -12.838 -20.834 1.00 11.89 83 GLY A N 1
ATOM 1309 C CA . GLY A 1 80 ? -26.992 -12.899 -19.859 1.00 12.13 83 GLY A CA 1
ATOM 1310 C C . GLY A 1 80 ? -27.416 -11.558 -19.316 1.00 15.20 83 GLY A C 1
ATOM 1311 O O . GLY A 1 80 ? -28.041 -11.512 -18.255 1.00 14.37 83 GLY A O 1
ATOM 1315 N N . ALA A 1 81 ? -27.083 -10.458 -19.994 1.00 12.72 84 ALA A N 1
ATOM 1316 C CA . ALA A 1 81 ? -27.440 -9.148 -19.463 1.00 11.89 84 ALA A CA 1
ATOM 1317 C C . ALA A 1 81 ? -28.944 -8.931 -19.446 1.00 11.49 84 ALA A C 1
ATOM 1318 O O . ALA A 1 81 ? -29.440 -8.173 -18.606 1.00 12.23 84 ALA A O 1
ATOM 1325 N N . ASN A 1 82 ? -29.674 -9.563 -20.362 1.00 12.56 85 ASN A N 1
ATOM 1326 C CA . ASN A 1 82 ? -31.120 -9.356 -20.435 1.00 12.75 85 ASN A CA 1
ATOM 1327 C C . ASN A 1 82 ? -31.862 -9.954 -19.244 1.00 16.29 85 ASN A C 1
ATOM 1328 O O . ASN A 1 82 ? -32.998 -9.543 -18.972 1.00 18.55 85 ASN A O 1
ATOM 1339 N N . THR A 1 83 ? -31.250 -10.881 -18.511 1.00 13.96 86 THR A N 1
ATOM 1340 C CA . THR A 1 83 ? -31.886 -11.497 -17.353 1.00 12.78 86 THR A CA 1
ATOM 1341 C C . THR A 1 83 ? -31.081 -11.316 -16.076 1.00 13.04 86 THR A C 1
ATOM 1342 O O . THR A 1 83 ? -31.380 -11.956 -15.069 1.00 15.84 86 THR A O 1
ATOM 1353 N N . ILE A 1 84 ? -30.074 -10.445 -16.080 1.00 12.08 87 ILE A N 1
ATOM 1354 C CA . ILE A 1 84 ? -29.165 -10.385 -14.943 1.00 12.33 87 ILE A CA 1
ATOM 1355 C C . ILE A 1 84 ? -29.879 -9.924 -13.676 1.00 12.40 87 ILE A C 1
ATOM 1356 O O . ILE A 1 84 ? -29.607 -10.435 -12.584 1.00 13.23 87 ILE A O 1
ATOM 1372 N N . ILE A 1 85 ? -30.825 -8.983 -13.791 1.00 10.68 88 ILE A N 1
ATOM 1373 C CA . ILE A 1 85 ? -31.548 -8.546 -12.592 1.00 12.52 88 ILE A CA 1
ATOM 1374 C C . ILE A 1 85 ? -32.444 -9.654 -12.064 1.00 13.84 88 ILE A C 1
ATOM 1375 O O . ILE A 1 85 ? -32.457 -9.943 -10.859 1.00 14.84 88 ILE A O 1
ATOM 1391 N N . GLU A 1 86 ? -33.186 -10.314 -12.958 1.00 13.52 89 GLU A N 1
ATOM 1392 C CA . GLU A 1 86 ? -34.072 -11.393 -12.534 1.00 13.52 89 GLU A CA 1
ATOM 1393 C C . GLU A 1 86 ? -33.279 -12.541 -11.920 1.00 14.43 89 GLU A C 1
ATOM 1394 O O . GLU A 1 86 ? -33.699 -13.134 -10.911 1.00 16.44 89 GLU A O 1
ATOM 1406 N N . ASP A 1 87 ? -32.126 -12.875 -12.516 1.00 15.35 90 ASP A N 1
ATOM 1407 C CA . ASP A 1 87 ? -31.331 -13.983 -12.010 1.00 16.07 90 ASP A CA 1
ATOM 1408 C C . ASP A 1 87 ? -30.790 -13.651 -10.633 1.00 15.10 90 ASP A C 1
ATOM 1409 O O . ASP A 1 87 ? -30.784 -14.507 -9.738 1.00 17.50 90 ASP A O 1
ATOM 1418 N N . TYR A 1 88 ? -30.381 -12.406 -10.437 1.00 14.68 91 TYR A N 1
ATOM 1419 C CA . TYR A 1 88 ? -29.939 -11.963 -9.127 1.00 14.76 91 TYR A CA 1
ATOM 1420 C C . TYR A 1 88 ? -31.048 -12.083 -8.100 1.00 17.38 91 TYR A C 1
ATOM 1421 O O . TYR A 1 88 ? -30.845 -12.650 -7.024 1.00 17.89 91 TYR A O 1
ATOM 1439 N N . GLU A 1 89 ? -32.235 -11.575 -8.418 1.00 17.15 92 GLU A N 1
ATOM 1440 C CA . GLU A 1 89 ? -33.344 -11.657 -7.468 1.00 18.91 92 GLU A CA 1
ATOM 1441 C C . GLU A 1 89 ? -33.734 -13.095 -7.150 1.00 19.26 92 GLU A C 1
ATOM 1442 O O . GLU A 1 89 ? -34.190 -13.378 -6.039 1.00 20.77 92 GLU A O 1
ATOM 1454 N N . ASN A 1 90 ? -33.559 -14.016 -8.097 1.00 16.72 93 ASN A N 1
ATOM 1455 C CA . ASN A 1 90 ? -33.886 -15.411 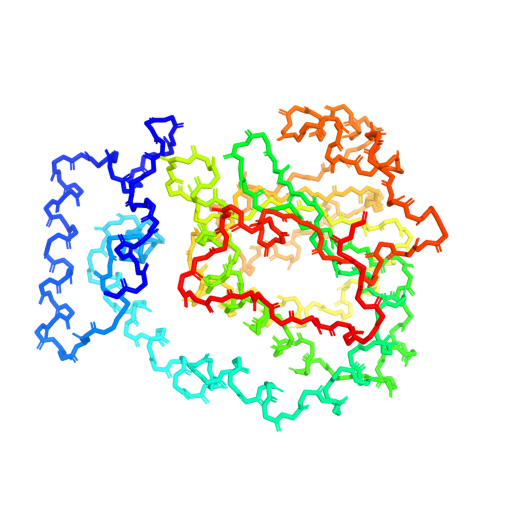-7.831 1.00 18.59 93 ASN A CA 1
ATOM 1456 C C . ASN A 1 90 ? -32.861 -16.094 -6.934 1.00 17.62 93 ASN A C 1
ATOM 1457 O O . ASN A 1 90 ? -33.114 -17.216 -6.477 1.00 23.62 93 ASN A O 1
ATOM 1468 N N . ASN A 1 91 ? -31.723 -15.460 -6.673 1.00 19.35 94 ASN A N 1
ATOM 1469 C CA . ASN A 1 91 ? -30.728 -15.986 -5.751 1.00 22.18 94 ASN A CA 1
ATOM 1470 C C . ASN A 1 91 ? -30.225 -14.879 -4.847 1.00 18.33 94 ASN A C 1
ATOM 1471 O O . ASN A 1 91 ? -29.037 -14.805 -4.534 1.00 21.70 94 ASN A O 1
ATOM 1482 N N . LYS A 1 92 ? -31.136 -14.026 -4.395 1.00 18.19 95 LYS A N 1
ATOM 1483 C CA . LYS A 1 92 ? -30.730 -12.759 -3.807 1.00 14.93 95 LYS A CA 1
ATOM 1484 C C . LYS A 1 92 ? -29.945 -12.959 -2.521 1.00 19.85 95 LYS A C 1
ATOM 1485 O O . LYS A 1 92 ? -28.924 -12.308 -2.312 1.00 17.23 95 LYS A O 1
ATOM 1504 N N . GLU A 1 93 ? -30.404 -13.846 -1.641 1.00 20.07 96 GLU A N 1
ATOM 1505 C CA . GLU A 1 93 ? -29.755 -13.983 -0.341 1.00 24.88 96 GLU A CA 1
ATOM 1506 C C . GLU A 1 93 ? -28.299 -14.418 -0.494 1.00 20.08 96 GLU A C 1
ATOM 1507 O O . GLU A 1 93 ? -27.395 -13.850 0.135 1.00 21.52 96 GLU A O 1
ATOM 1519 N N . ALA A 1 94 ? -28.054 -15.435 -1.321 1.00 21.35 97 ALA A N 1
ATOM 1520 C CA . ALA A 1 94 ? -26.696 -15.923 -1.512 1.00 26.82 97 ALA A CA 1
ATOM 1521 C C . ALA A 1 94 ? -25.823 -14.864 -2.164 1.00 21.73 97 ALA A C 1
ATOM 1522 O O . ALA A 1 94 ? -24.663 -14.684 -1.783 1.00 26.32 97 ALA A O 1
ATOM 1529 N N . GLU A 1 95 ? -26.371 -14.133 -3.134 1.00 19.99 98 GLU A N 1
ATOM 1530 C CA . GLU A 1 95 ? -25.574 -13.131 -3.825 1.00 18.43 98 GLU A CA 1
ATOM 1531 C C . GLU A 1 95 ? -25.271 -11.947 -2.921 1.00 19.35 98 GLU A C 1
ATOM 1532 O O . GLU A 1 95 ? -24.154 -11.426 -2.936 1.00 19.20 98 GLU A O 1
ATOM 1544 N N . ASP A 1 96 ? -26.244 -11.519 -2.109 1.00 16.62 99 ASP A N 1
ATOM 1545 C CA . ASP A 1 96 ? -25.991 -10.409 -1.193 1.00 16.79 99 ASP A CA 1
ATOM 1546 C C . ASP A 1 96 ? -24.931 -10.784 -0.165 1.00 16.30 99 ASP A C 1
ATOM 1547 O O . ASP A 1 96 ? -24.095 -9.941 0.206 1.00 17.81 99 ASP A O 1
ATOM 1556 N N . LYS A 1 97 ? -24.998 -12.020 0.339 1.00 18.98 100 LYS A N 1
ATOM 1557 C CA . LYS A 1 97 ? -24.031 -12.503 1.320 1.00 21.08 100 LYS A CA 1
ATOM 1558 C C . LYS A 1 97 ? -22.615 -12.389 0.785 1.00 23.82 100 LYS A C 1
ATOM 1559 O O . LYS A 1 97 ? -21.692 -12.022 1.521 1.00 23.57 100 LYS A O 1
ATOM 1578 N N . GLU A 1 98 ? -22.425 -12.696 -0.496 1.00 19.29 101 GLU A N 1
ATOM 1579 C CA . GLU A 1 98 ? -21.098 -12.608 -1.086 1.00 21.53 101 GLU A CA 1
ATOM 1580 C C . GLU A 1 98 ? -20.733 -11.169 -1.390 1.00 21.33 101 GLU A C 1
ATOM 1581 O O . GLU A 1 98 ? -19.592 -10.752 -1.179 1.00 22.51 101 GLU A O 1
ATOM 1593 N N . ARG A 1 99 ? -21.705 -10.378 -1.832 1.00 19.84 102 ARG A N 1
ATOM 1594 C CA . ARG A 1 99 ? -21.422 -8.995 -2.193 1.00 18.62 102 ARG A CA 1
ATOM 1595 C C . ARG A 1 99 ? -20.971 -8.183 -0.988 1.00 17.93 102 ARG A C 1
ATOM 1596 O O . ARG A 1 99 ? -20.083 -7.329 -1.102 1.00 17.70 102 ARG A O 1
ATOM 1617 N N . ILE A 1 100 ? -21.576 -8.411 0.182 1.00 15.69 103 ILE A N 1
ATOM 1618 C CA . ILE A 1 100 ? -21.213 -7.621 1.348 1.00 17.36 103 ILE A CA 1
ATOM 1619 C C . ILE A 1 100 ? -19.773 -7.866 1.769 1.00 18.26 103 ILE A C 1
ATOM 1620 O O . ILE A 1 100 ? -19.178 -7.005 2.429 1.00 20.33 103 ILE A O 1
ATOM 1636 N N . LYS 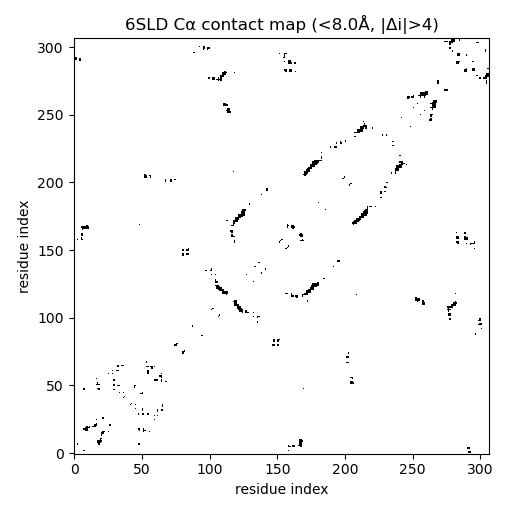A 1 101 ? -19.198 -9.016 1.404 1.00 17.46 104 LYS A N 1
ATOM 1637 C CA . LYS A 1 101 ? -17.815 -9.322 1.762 1.00 18.61 104 LYS A CA 1
ATOM 1638 C C . LYS A 1 101 ? -16.839 -8.361 1.104 1.00 19.63 104 LYS A C 1
ATOM 1639 O O . LYS A 1 101 ? -15.731 -8.168 1.612 1.00 22.23 104 LYS A O 1
ATOM 1658 N N . LEU A 1 102 ? -17.201 -7.825 -0.047 1.00 15.29 105 LEU A N 1
ATOM 1659 C CA . LEU A 1 102 ? -16.360 -6.928 -0.822 1.00 14.02 105 LEU A CA 1
ATOM 1660 C C . LEU A 1 102 ? -16.529 -5.479 -0.405 1.00 15.87 105 LEU A C 1
ATOM 1661 O O . LEU A 1 102 ? -15.653 -4.672 -0.698 1.00 13.97 105 LEU A O 1
ATOM 1677 N N . ALA A 1 103 ? -17.625 -5.124 0.276 1.00 12.96 106 ALA A N 1
ATOM 1678 C CA . ALA A 1 103 ? -18.033 -3.724 0.358 1.00 12.85 106 ALA A CA 1
ATOM 1679 C C . ALA A 1 103 ? -17.064 -2.868 1.173 1.00 14.55 106 ALA A C 1
ATOM 1680 O O . ALA A 1 103 ? -16.739 -1.752 0.762 1.00 13.84 106 ALA A O 1
ATOM 1687 N N . LYS A 1 104 ? -16.653 -3.323 2.369 1.00 13.64 107 LYS A N 1
ATOM 1688 C CA . LYS A 1 104 ? -15.777 -2.493 3.194 1.00 18.22 107 LYS A CA 1
ATOM 1689 C C . LYS A 1 104 ? -14.426 -2.296 2.521 1.00 17.36 107 LYS A C 1
ATOM 1690 O O . LYS A 1 104 ? -13.878 -1.182 2.507 1.00 17.82 107 LYS A O 1
ATOM 1709 N N . MET A 1 105 ? -13.900 -3.341 1.898 1.00 14.22 108 MET A N 1
ATOM 1710 C CA . MET A 1 105 ? -12.585 -3.165 1.315 1.00 11.30 108 MET A CA 1
ATOM 1711 C C . MET A 1 105 ? -12.633 -2.411 -0.000 1.00 13.10 108 MET A C 1
ATOM 1712 O O . MET A 1 105 ? -11.631 -1.800 -0.376 1.00 13.09 108 MET A O 1
ATOM 1726 N N . TYR A 1 106 ? -13.758 -2.435 -0.703 1.00 10.51 109 TYR A N 1
ATOM 1727 C CA . TYR A 1 106 ? -13.890 -1.795 -2.015 1.00 9.23 109 TYR A CA 1
ATOM 1728 C C . TYR A 1 106 ? -15.215 -1.051 -2.083 1.00 10.05 109 TYR A C 1
ATOM 1729 O O . TYR A 1 106 ? -16.181 -1.506 -2.719 1.00 11.13 109 TYR A O 1
ATOM 1747 N N . PRO A 1 107 ? -15.286 0.135 -1.463 1.00 9.08 110 PRO A N 1
ATOM 1748 C CA . PRO A 1 107 ? -16.548 0.881 -1.451 1.00 9.53 110 PRO A CA 1
ATOM 1749 C C . PRO A 1 107 ? -16.975 1.276 -2.851 1.00 10.09 110 PRO A C 1
ATOM 1750 O O . PRO A 1 107 ? -16.185 1.795 -3.637 1.00 8.98 110 PRO A O 1
ATOM 1761 N N . GLN A 1 108 ? -18.250 1.041 -3.138 1.00 10.34 111 GLN A N 1
ATOM 1762 C CA . GLN A 1 108 ? -18.888 1.342 -4.412 1.00 9.53 111 GLN A CA 1
ATOM 1763 C C . GLN A 1 108 ? -20.297 1.775 -4.030 1.00 10.08 111 GLN A C 1
ATOM 1764 O O . GLN A 1 108 ? -21.098 0.934 -3.607 1.00 10.97 111 GLN A O 1
ATOM 1778 N N . TYR A 1 109 ? -20.623 3.050 -4.186 1.00 9.22 112 TYR A N 1
ATOM 1779 C CA . TYR A 1 109 ? -21.903 3.541 -3.689 1.00 9.42 112 TYR A CA 1
ATOM 1780 C C . TYR A 1 109 ? -22.369 4.754 -4.468 1.00 8.55 112 TYR A C 1
ATOM 1781 O O . TYR A 1 109 ?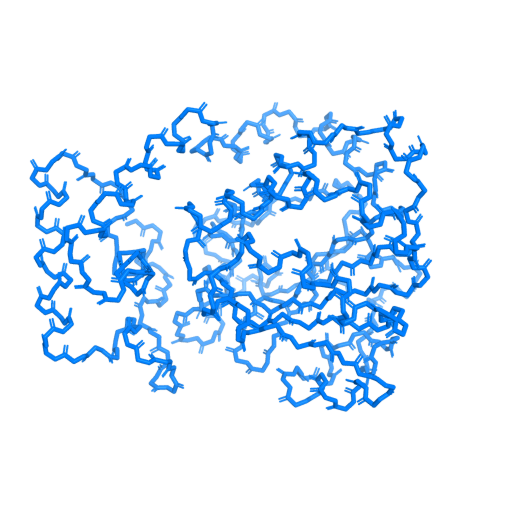 -21.589 5.660 -4.782 1.00 10.13 112 TYR A O 1
ATOM 1799 N N . TYR A 1 110 ? -23.654 4.745 -4.792 1.00 8.00 113 TYR A N 1
ATOM 1800 C CA . TYR A 1 110 ? -24.339 5.945 -5.243 1.00 8.49 113 TYR A CA 1
ATOM 1801 C C . TYR A 1 110 ? -24.766 6.780 -4.055 1.00 8.30 113 TYR A C 1
ATOM 1802 O O . TYR A 1 110 ? -25.223 6.267 -3.034 1.00 10.30 113 TYR A O 1
ATOM 1820 N N . HIS A 1 111 ? -24.669 8.096 -4.219 1.00 9.21 114 HIS A N 1
ATOM 1821 C CA . HIS A 1 111 ? -25.075 9.016 -3.165 1.00 8.90 114 HIS A CA 1
ATOM 1822 C C . HIS A 1 111 ? -25.601 10.292 -3.826 1.00 9.13 114 HIS A C 1
ATOM 1823 O O . HIS A 1 111 ? -24.807 11.162 -4.219 1.00 9.90 114 HIS A O 1
ATOM 1837 N N . HIS A 1 112 ? -26.924 10.377 -3.957 1.00 9.59 115 HIS A N 1
ATOM 1838 C CA . HIS A 1 112 ? -27.591 11.552 -4.517 1.00 7.81 115 HIS A CA 1
ATOM 1839 C C . HIS A 1 112 ? -27.233 11.737 -5.990 1.00 9.82 115 HIS A C 1
ATOM 1840 O O . HIS A 1 112 ? -27.028 10.766 -6.732 1.00 9.58 115 HIS A O 1
ATOM 1854 N N . VAL A 1 113 ? -27.200 12.992 -6.434 1.00 8.90 116 VAL A N 1
ATOM 1855 C CA . VAL A 1 113 ? -27.083 13.340 -7.843 1.00 8.15 116 VAL A CA 1
ATOM 1856 C C . VAL A 1 113 ? -26.179 14.554 -7.988 1.00 8.48 116 VAL A C 1
ATOM 1857 O O . VAL A 1 113 ? -25.924 15.295 -7.029 1.00 9.59 116 VAL A O 1
ATOM 1870 N N . ASP A 1 114 ? -25.732 14.792 -9.222 1.00 7.88 117 ASP A N 1
ATOM 1871 C CA . ASP A 1 114 ? -25.036 16.030 -9.523 1.00 9.36 117 ASP A CA 1
ATOM 1872 C C . ASP A 1 114 ? -26.033 17.158 -9.794 1.00 8.53 117 ASP A C 1
ATOM 1873 O O . ASP A 1 114 ? -27.253 16.991 -9.685 1.00 9.05 117 ASP A O 1
ATOM 1882 N N . LYS A 1 115 ? -25.517 18.340 -10.122 1.00 9.18 118 LYS A N 1
ATOM 1883 C CA . LYS A 1 115 ? -26.373 19.515 -10.276 1.00 9.92 118 LYS A CA 1
ATOM 1884 C C . LYS A 1 115 ? -27.343 19.366 -11.434 1.00 11.92 118 LYS A C 1
ATOM 1885 O O . LYS A 1 115 ? -28.387 20.031 -11.448 1.00 15.58 118 LYS A O 1
ATOM 1904 N N . ASP A 1 116 ? -27.012 18.530 -12.405 1.00 10.69 119 ASP A N 1
ATOM 1905 C CA . ASP A 1 116 ? -27.872 18.319 -13.560 1.00 13.15 119 ASP A CA 1
ATOM 1906 C C . ASP A 1 116 ? -28.802 17.139 -13.373 1.00 11.65 119 ASP A C 1
ATOM 1907 O O . ASP A 1 116 ? -29.647 16.886 -14.237 1.00 16.74 119 ASP A O 1
ATOM 1916 N N . GLY A 1 117 ? -28.737 16.475 -12.238 1.00 9.84 120 GLY A N 1
ATOM 1917 C CA . GLY A 1 117 ? -29.617 15.383 -11.948 1.00 8.41 120 GLY A CA 1
ATOM 1918 C C . GLY A 1 117 ? -29.077 13.999 -12.214 1.00 8.24 120 GLY A C 1
ATOM 1919 O O . GLY A 1 117 ? -29.827 13.033 -12.048 1.00 10.10 120 GLY A O 1
ATOM 1923 N N . ARG A 1 118 ? -27.822 13.868 -12.658 1.00 9.17 121 ARG A N 1
ATOM 1924 C CA . ARG A 1 118 ? -27.240 12.551 -12.925 1.00 7.73 121 ARG A CA 1
ATOM 1925 C C . ARG A 1 118 ? -27.013 11.801 -11.617 1.00 8.42 121 ARG A C 1
ATOM 1926 O O . ARG A 1 118 ? -26.519 12.387 -10.645 1.00 9.52 121 ARG A O 1
ATOM 1947 N N . PRO A 1 119 ? -27.268 10.499 -11.581 1.00 7.48 122 PRO A N 1
ATOM 1948 C CA . PRO A 1 119 ? -26.805 9.695 -10.451 1.00 8.78 122 PRO A CA 1
ATOM 1949 C C . PRO A 1 119 ? -25.322 9.928 -10.177 1.00 8.37 122 PRO A C 1
ATOM 1950 O O . PRO A 1 119 ? -24.493 9.944 -11.086 1.00 8.70 122 PRO A O 1
ATOM 1961 N N . LEU A 1 120 ? -25.013 10.119 -8.903 1.00 7.93 123 LEU A N 1
ATOM 1962 C CA . LEU A 1 120 ? -23.662 10.410 -8.438 1.00 7.78 123 LEU A CA 1
ATOM 1963 C C . LEU A 1 120 ? -23.074 9.157 -7.796 1.00 8.35 123 LEU A C 1
ATOM 1964 O O . LEU A 1 120 ? -23.610 8.642 -6.803 1.00 8.98 123 LEU A O 1
ATOM 1980 N N . TYR A 1 121 ? -21.988 8.648 -8.370 1.00 8.38 124 TYR A N 1
ATOM 1981 C CA . TYR A 1 121 ? -21.437 7.345 -8.014 1.00 8.09 124 TYR A CA 1
ATOM 1982 C C . TYR A 1 121 ? -19.994 7.484 -7.544 1.00 8.74 124 TYR A C 1
ATOM 1983 O O . TYR A 1 121 ? -19.180 8.134 -8.213 1.00 10.79 124 TYR A O 1
ATOM 2001 N N . PHE A 1 122 ? -19.691 6.896 -6.384 1.00 8.73 125 PHE A N 1
ATOM 2002 C CA . PHE A 1 122 ? -18.382 6.938 -5.756 1.00 7.96 125 PHE A CA 1
ATOM 2003 C C . PHE A 1 122 ? -17.773 5.540 -5.705 1.00 9.64 125 PHE A C 1
ATOM 2004 O O . PHE A 1 122 ? -18.455 4.560 -5.399 1.00 9.10 125 PHE A O 1
ATOM 2021 N N . GLU A 1 123 ? -16.481 5.447 -5.969 1.00 9.47 126 GLU A N 1
ATOM 2022 C CA . GLU A 1 123 ? -15.714 4.256 -5.621 1.00 10.45 126 GLU A CA 1
ATOM 2023 C C . GLU A 1 123 ? -14.470 4.678 -4.865 1.00 9.45 126 GLU A C 1
ATOM 2024 O O . GLU A 1 123 ? -13.892 5.733 -5.133 1.00 10.70 126 GLU A O 1
ATOM 2036 N N . GLU A 1 124 ? -14.043 3.859 -3.908 1.00 9.59 127 GLU A N 1
ATOM 2037 C CA . GLU A 1 124 ? -12.820 4.107 -3.161 1.00 8.66 127 GLU A CA 1
ATOM 2038 C C . GLU A 1 124 ? -11.923 2.884 -3.337 1.00 10.27 127 GLU A C 1
ATOM 2039 O O . GLU A 1 124 ? -12.351 1.764 -3.052 1.00 10.92 127 GLU A O 1
ATOM 2051 N N . LEU A 1 125 ? -10.700 3.082 -3.819 1.00 11.45 128 LEU A N 1
ATOM 2052 C CA . LEU A 1 125 ? -9.829 1.961 -4.159 1.00 10.78 128 LEU A CA 1
ATOM 2053 C C . LEU A 1 125 ? -8.647 1.763 -3.224 1.00 12.45 128 LEU A C 1
ATOM 2054 O O . LEU A 1 125 ? -7.974 0.736 -3.335 1.00 13.19 128 LEU A O 1
ATOM 2070 N N . GLY A 1 126 ? -8.383 2.686 -2.304 1.00 11.93 129 GLY A N 1
ATOM 2071 C CA . GLY A 1 126 ? -7.166 2.650 -1.498 1.00 14.48 129 GLY A CA 1
ATOM 2072 C C . GLY A 1 126 ? -7.161 1.610 -0.399 1.00 15.04 129 GLY A C 1
ATOM 2073 O O . GLY A 1 126 ? -6.107 1.364 0.199 1.00 16.84 129 GLY A O 1
ATOM 2077 N N . GLY A 1 127 ? -8.304 1.015 -0.112 1.00 13.17 130 GLY A N 1
ATOM 2078 C CA . GLY A 1 127 ? -8.412 -0.027 0.885 1.00 16.73 130 GLY A CA 1
ATOM 2079 C C . GLY A 1 127 ? -8.283 -1.410 0.322 1.00 15.77 130 GLY A C 1
ATOM 2080 O O . GLY A 1 127 ? -8.283 -2.400 1.071 1.00 19.15 130 GLY A O 1
ATOM 2084 N N . ILE A 1 128 ? -8.166 -1.525 -0.998 1.00 12.74 131 ILE A N 1
ATOM 2085 C CA . ILE A 1 128 ? -8.050 -2.842 -1.611 1.00 13.15 131 ILE A CA 1
ATOM 2086 C C . ILE A 1 128 ? -6.672 -3.431 -1.331 1.00 15.33 131 ILE A C 1
ATOM 2087 O O . ILE A 1 128 ? -5.631 -2.824 -1.626 1.00 16.13 131 ILE A O 1
ATOM 2103 N N . ASN A 1 129 ? -6.655 -4.629 -0.751 1.00 15.45 132 ASN A N 1
ATOM 2104 C CA . ASN A 1 129 ? -5.489 -5.494 -0.715 1.00 15.78 132 ASN A CA 1
ATOM 2105 C C . ASN A 1 129 ? -5.780 -6.623 -1.695 1.00 18.44 132 ASN A C 1
ATOM 2106 O O . ASN A 1 129 ? -6.741 -7.369 -1.505 1.00 16.52 132 ASN A O 1
ATOM 2117 N N . LEU A 1 130 ? -4.991 -6.725 -2.770 1.00 18.63 133 LEU A N 1
ATOM 2118 C CA . LEU A 1 130 ? -5.404 -7.602 -3.866 1.00 19.28 133 LEU A CA 1
ATOM 2119 C C . LEU A 1 130 ? -5.447 -9.061 -3.427 1.00 21.65 133 LEU A C 1
ATOM 2120 O O . LEU A 1 130 ? -6.385 -9.785 -3.774 1.00 22.67 133 LEU A O 1
ATOM 2136 N N . LYS A 1 131 ? -4.457 -9.509 -2.656 1.00 19.35 134 LYS A N 1
ATOM 2137 C CA . LYS A 1 131 ? -4.474 -10.880 -2.153 1.00 24.79 134 LYS A CA 1
ATOM 2138 C C . LYS A 1 131 ? -5.741 -11.160 -1.349 1.00 24.73 134 LYS A C 1
ATOM 2139 O O . LYS A 1 131 ? -6.381 -12.203 -1.523 1.00 24.37 134 LYS A O 1
ATOM 2158 N N . LYS A 1 132 ? -6.130 -10.241 -0.470 1.00 19.33 135 LYS A N 1
ATOM 2159 C CA . LYS A 1 132 ? -7.325 -10.471 0.334 1.00 20.62 135 LYS A CA 1
ATOM 2160 C C . LYS A 1 132 ? -8.582 -10.427 -0.525 1.00 20.73 135 LYS A C 1
ATOM 2161 O O . LYS A 1 132 ? -9.509 -11.218 -0.327 1.00 21.37 135 LYS A O 1
ATOM 2180 N N . MET A 1 133 ? -8.641 -9.496 -1.477 1.00 14.66 136 MET A N 1
ATOM 2181 C CA . MET A 1 133 ? -9.811 -9.374 -2.326 1.00 15.90 136 MET A CA 1
ATOM 2182 C C . MET A 1 133 ? -10.041 -10.652 -3.104 1.00 17.99 136 MET A C 1
ATOM 2183 O O . MET A 1 133 ? -11.180 -11.124 -3.217 1.00 17.69 136 MET A O 1
ATOM 2197 N N . TYR A 1 134 ? -8.986 -11.217 -3.665 1.00 19.12 137 TYR A N 1
ATOM 2198 C CA . TYR A 1 134 ? -9.195 -12.375 -4.511 1.00 21.46 137 TYR A CA 1
ATOM 2199 C C . TYR A 1 134 ? -9.512 -13.631 -3.708 1.00 18.76 137 TYR A C 1
ATOM 2200 O O . TYR A 1 134 ? -9.814 -14.661 -4.313 1.00 22.28 137 TYR A O 1
ATOM 2218 N N . LYS A 1 135 ? -9.510 -13.570 -2.370 1.00 18.66 138 LYS A N 1
ATOM 2219 C CA . LYS A 1 135 ? -10.062 -14.653 -1.567 1.00 19.09 138 LYS A CA 1
ATOM 2220 C C . LYS A 1 135 ? -11.584 -14.622 -1.515 1.00 18.53 138 LYS A C 1
ATOM 2221 O O . LYS A 1 135 ? -12.197 -15.663 -1.220 1.00 21.45 138 LYS A O 1
ATOM 2240 N N . ILE A 1 136 ? -12.214 -13.483 -1.778 1.00 16.08 139 ILE A N 1
ATOM 2241 C CA . ILE A 1 136 ? -13.664 -13.372 -1.663 1.00 16.13 139 ILE A CA 1
ATOM 2242 C C . ILE A 1 136 ? -14.363 -13.039 -2.972 1.00 19.17 139 ILE A C 1
ATOM 2243 O O . ILE A 1 136 ? -15.605 -12.959 -2.990 1.00 21.39 139 ILE A O 1
ATOM 2259 N N . THR A 1 137 ? -13.626 -12.798 -4.056 1.00 13.74 140 THR A N 1
ATOM 2260 C CA . THR A 1 137 ? -14.237 -12.513 -5.349 1.00 12.55 140 THR A CA 1
ATOM 2261 C C . THR A 1 137 ? -13.257 -12.952 -6.425 1.00 13.88 140 THR A C 1
ATOM 2262 O O . THR A 1 137 ? -12.085 -13.213 -6.154 1.00 18.43 140 THR A O 1
ATOM 2273 N N . THR A 1 138 ? -13.747 -13.019 -7.659 1.00 13.90 141 THR A N 1
ATOM 2274 C CA . THR A 1 138 ? -12.893 -13.206 -8.821 1.00 13.12 141 THR A CA 1
ATOM 2275 C C . THR A 1 138 ? -13.036 -11.976 -9.707 1.00 12.47 141 THR A C 1
ATOM 2276 O O . THR A 1 138 ? -13.956 -11.163 -9.547 1.00 11.80 141 THR A O 1
ATOM 2287 N N . GLU A 1 139 ? -12.124 -11.858 -10.676 1.00 12.76 142 GLU A N 1
ATOM 2288 C CA . GLU A 1 139 ? -12.202 -10.748 -11.616 1.00 12.30 142 GLU A CA 1
ATOM 2289 C C . GLU A 1 139 ? -13.499 -10.794 -12.415 1.00 12.78 142 GLU A C 1
ATOM 2290 O O . GLU A 1 139 ? -14.132 -9.765 -12.641 1.00 12.83 142 GLU A O 1
ATOM 2302 N N . LYS A 1 140 ? -13.904 -11.980 -12.876 1.00 12.40 143 LYS A N 1
ATOM 2303 C CA . LYS A 1 140 ? -15.098 -12.019 -13.701 1.00 12.15 143 LYS A CA 1
ATOM 2304 C C . LYS A 1 140 ? -16.359 -11.822 -12.883 1.00 11.62 143 LYS A C 1
ATOM 2305 O O . LYS A 1 140 ? -17.362 -11.325 -13.413 1.00 11.92 143 LYS A O 1
ATOM 2324 N N . GLN A 1 141 ? -16.311 -12.136 -11.595 1.00 11.69 144 GLN A N 1
ATOM 2325 C CA . GLN A 1 141 ? -17.418 -11.826 -10.702 1.00 11.24 144 GLN A CA 1
ATOM 2326 C C . GLN A 1 141 ? -17.573 -10.324 -10.541 1.00 10.52 144 GLN A C 1
ATOM 2327 O O . GLN A 1 141 ? -18.696 -9.806 -10.546 1.00 10.07 144 GLN A O 1
ATOM 2341 N N . MET A 1 142 ? -16.458 -9.607 -10.390 1.00 10.46 145 MET A N 1
ATOM 2342 C CA . MET A 1 142 ? -16.504 -8.152 -10.293 1.00 10.14 145 MET A CA 1
ATOM 2343 C C . MET A 1 142 ? -17.030 -7.544 -11.577 1.00 9.61 145 MET A C 1
ATOM 2344 O O . MET A 1 142 ? -17.825 -6.597 -11.542 1.00 9.29 145 MET A O 1
ATOM 2358 N N . LEU A 1 143 ? -16.637 -8.101 -12.716 1.00 9.98 146 LEU A N 1
ATOM 2359 C CA . LEU A 1 143 ? -17.147 -7.613 -13.986 1.00 9.81 146 LEU A CA 1
ATOM 2360 C C . LEU A 1 143 ? -18.655 -7.816 -14.081 1.00 10.94 146 LEU A C 1
ATOM 2361 O O . LEU A 1 143 ? -19.384 -6.930 -14.533 1.00 10.33 146 LEU A O 1
ATOM 2377 N N . ARG A 1 144 ? -19.150 -8.970 -13.642 1.00 9.83 147 ARG A N 1
ATOM 2378 C CA . ARG A 1 144 ? -20.588 -9.207 -13.677 1.00 9.67 147 ARG A CA 1
ATOM 2379 C C . ARG A 1 144 ? -21.331 -8.320 -12.686 1.00 10.65 147 ARG A C 1
ATOM 2380 O O . ARG A 1 144 ? -22.436 -7.856 -12.998 1.00 9.61 147 ARG A O 1
ATOM 2401 N N . ASN A 1 145 ? -20.735 -8.009 -11.529 1.00 9.92 148 ASN A N 1
ATOM 2402 C CA . ASN A 1 145 ? -21.326 -7.027 -10.631 1.00 9.54 148 ASN A CA 1
ATOM 2403 C C . ASN A 1 145 ? -21.488 -5.706 -11.348 1.00 9.67 148 ASN A C 1
ATOM 2404 O O . ASN A 1 145 ? -22.478 -5.005 -11.152 1.00 9.88 148 ASN A O 1
ATOM 2415 N N . LEU A 1 146 ? -20.511 -5.333 -12.144 1.00 8.64 149 LEU A N 1
ATOM 2416 C CA . LEU A 1 146 ? -20.578 -4.049 -12.832 1.00 9.24 149 LEU A CA 1
ATOM 2417 C C . LEU A 1 146 ? -21.668 -4.052 -13.901 1.00 11.93 149 LEU A C 1
ATOM 2418 O O . LEU A 1 146 ? -22.441 -3.095 -14.001 1.00 8.94 149 LEU A O 1
ATOM 2434 N N . VAL A 1 147 ? -21.784 -5.132 -14.675 1.00 8.33 150 VAL A N 1
ATOM 2435 C CA . VAL A 1 147 ? -22.861 -5.215 -15.659 1.00 9.64 150 VAL A CA 1
ATOM 2436 C C . VAL A 1 147 ? -24.213 -5.195 -14.974 1.00 7.95 150 VAL A C 1
ATOM 2437 O O . VAL A 1 147 ? -25.148 -4.528 -15.445 1.00 8.63 150 VAL A O 1
ATOM 2450 N N . LYS A 1 148 ? -24.357 -5.905 -13.855 1.00 8.04 151 LYS A N 1
ATOM 2451 C CA . LYS A 1 148 ? -25.627 -5.849 -13.145 1.00 8.85 151 LYS A CA 1
ATOM 2452 C C . LYS A 1 148 ? -25.944 -4.419 -12.731 1.00 9.16 151 LYS A C 1
ATOM 2453 O O . LYS A 1 148 ? -27.091 -3.965 -12.873 1.00 9.18 151 LYS A O 1
ATOM 2472 N N . GLU A 1 149 ? -24.940 -3.682 -12.257 1.00 8.46 152 GLU A N 1
ATOM 2473 C CA . GLU A 1 149 ? -25.178 -2.286 -11.927 1.00 8.18 152 GLU A CA 1
ATOM 2474 C C . GLU A 1 149 ? -25.580 -1.489 -13.152 1.00 7.79 152 GLU A C 1
ATOM 2475 O O . GLU A 1 149 ? -26.490 -0.657 -13.068 1.00 9.30 152 GLU A O 1
ATOM 2487 N N . TYR A 1 150 ? -24.950 -1.708 -14.294 1.00 7.50 153 TYR A N 1
ATOM 2488 C CA . TYR A 1 150 ? -25.362 -0.985 -15.487 1.00 7.78 153 TYR A CA 1
ATOM 2489 C C . TYR A 1 150 ? -26.828 -1.228 -15.784 1.00 9.14 153 TYR A C 1
ATOM 2490 O O . TYR A 1 150 ? -27.552 -0.314 -16.219 1.00 9.13 153 TYR A O 1
ATOM 2508 N N . GLU A 1 151 ? -27.304 -2.451 -15.546 1.00 7.21 154 GLU A N 1
ATOM 2509 C CA . GLU A 1 151 ? -28.702 -2.743 -15.799 1.00 7.81 154 GLU A CA 1
ATOM 2510 C C . GLU A 1 151 ? -29.594 -2.131 -14.736 1.00 9.06 154 GLU A C 1
ATOM 2511 O O . GLU A 1 151 ? -30.678 -1.617 -15.069 1.00 8.37 154 GLU A O 1
ATOM 2523 N N . LEU A 1 152 ? -29.143 -2.081 -13.478 1.00 6.93 155 LEU A N 1
ATOM 2524 C CA . LEU A 1 152 ? -29.919 -1.391 -12.443 1.00 7.78 155 LEU A CA 1
ATOM 2525 C C . LEU A 1 152 ? -29.982 0.098 -12.714 1.00 8.89 155 LEU A C 1
ATOM 2526 O O . LEU A 1 152 ? -31.016 0.748 -12.468 1.00 8.80 155 LEU A O 1
ATOM 2542 N N . PHE A 1 153 ? -28.886 0.654 -13.203 1.00 7.66 156 PHE A N 1
ATOM 2543 C CA . PHE A 1 153 ? -28.827 2.059 -13.566 1.00 7.14 156 PHE A CA 1
ATOM 2544 C C . PHE A 1 153 ? -29.892 2.370 -14.599 1.00 7.90 156 PHE A C 1
ATOM 2545 O O . PHE A 1 153 ? -30.684 3.310 -14.422 1.00 8.31 156 PHE A O 1
ATOM 2562 N N . ALA A 1 154 ? -29.952 1.585 -15.664 1.00 8.18 157 ALA A N 1
ATOM 2563 C CA . ALA A 1 154 ? -30.901 1.842 -16.746 1.00 9.03 157 ALA A CA 1
ATOM 2564 C C . ALA A 1 154 ? -32.341 1.588 -16.311 1.00 8.94 157 ALA A C 1
ATOM 2565 O O . ALA A 1 154 ? -33.258 2.279 -16.768 1.00 10.49 157 ALA A O 1
ATOM 2572 N N . THR A 1 155 ? -32.570 0.586 -15.460 1.00 7.98 158 THR A N 1
ATOM 2573 C CA . THR A 1 155 ? -33.906 0.112 -15.126 1.00 8.70 158 THR A CA 1
ATOM 2574 C C . THR A 1 155 ? -34.544 0.948 -14.028 1.00 8.59 158 THR A C 1
ATOM 2575 O O . THR A 1 155 ? -35.758 1.191 -14.063 1.00 9.15 158 THR A O 1
ATOM 2586 N N . TYR A 1 156 ? -33.758 1.417 -13.058 1.00 8.38 159 TYR A N 1
ATOM 2587 C CA . TYR A 1 156 ? -34.274 2.068 -11.847 1.00 8.10 159 TYR A CA 1
ATOM 2588 C C . TYR A 1 156 ? -33.757 3.470 -11.654 1.00 8.92 159 TYR A C 1
ATOM 2589 O O . TYR A 1 156 ? -34.518 4.367 -11.272 1.00 9.25 159 TYR A O 1
ATOM 2607 N N . ARG A 1 157 ? -32.471 3.699 -11.890 1.00 7.29 160 ARG A N 1
ATOM 2608 C CA . ARG A 1 157 ? -31.916 5.005 -11.560 1.00 8.78 160 ARG A CA 1
ATOM 2609 C C . ARG A 1 157 ? -32.277 6.045 -12.612 1.00 8.33 160 ARG A C 1
ATOM 2610 O O . ARG A 1 157 ? -32.666 7.171 -12.264 1.00 9.19 160 ARG A O 1
ATOM 2631 N N . VAL A 1 158 ? -32.182 5.679 -13.884 1.00 8.04 161 VAL A N 1
ATOM 2632 C CA . VAL A 1 158 ? -32.566 6.586 -14.964 1.00 7.99 161 VAL A CA 1
ATOM 2633 C C . VAL A 1 158 ? -34.022 7.003 -14.845 1.00 8.46 161 VAL A C 1
ATOM 2634 O O . VAL A 1 158 ? -34.300 8.212 -14.888 1.00 7.98 161 VAL A O 1
ATOM 2647 N N . PRO A 1 159 ? -34.985 6.098 -14.706 1.00 6.92 162 PRO A N 1
ATOM 2648 C CA . PRO A 1 159 ? -36.373 6.552 -14.615 1.00 7.88 162 PRO A CA 1
ATOM 2649 C C . PRO A 1 159 ? -36.597 7.506 -13.457 1.00 7.91 162 PRO A C 1
ATOM 2650 O O . PRO A 1 159 ? -37.209 8.563 -13.642 1.00 8.32 162 PRO A O 1
ATOM 2661 N N . ALA A 1 160 ? -36.092 7.191 -12.267 1.00 7.90 163 ALA A N 1
ATOM 2662 C CA . ALA A 1 160 ? -36.358 8.022 -11.110 1.00 7.62 163 ALA A CA 1
ATOM 2663 C C . ALA A 1 160 ? -35.695 9.379 -11.252 1.00 9.80 163 ALA A C 1
ATOM 2664 O O . ALA A 1 160 ? -36.297 10.419 -10.943 1.00 8.07 163 ALA A O 1
ATOM 2671 N N . CYS A 1 161 ? -34.457 9.411 -11.725 1.00 7.57 164 CYS A N 1
ATOM 2672 C CA . CYS A 1 161 ? -33.775 10.689 -11.848 1.00 7.34 164 CYS A CA 1
ATOM 2673 C C . CYS A 1 161 ? -34.397 11.530 -12.942 1.00 8.89 164 CYS A C 1
ATOM 2674 O O . CYS A 1 161 ? -34.400 12.763 -12.844 1.00 8.12 164 CYS A O 1
ATOM 2682 N N . SER A 1 162 ? -34.915 10.891 -13.991 1.00 8.31 165 SER A N 1
ATOM 2683 C CA . SER A 1 162 ? -35.577 11.631 -15.061 1.00 8.14 165 SER A CA 1
ATOM 2684 C C . SER A 1 162 ? -36.895 12.224 -14.579 1.00 9.47 165 SER A C 1
ATOM 2685 O O . SER A 1 162 ? -37.216 13.374 -14.903 1.00 8.94 165 SER A O 1
ATOM 2693 N N . ARG A 1 163 ? -37.687 11.451 -13.828 1.00 8.27 166 ARG A N 1
ATOM 2694 C CA . ARG A 1 163 ? -38.924 11.998 -13.273 1.00 9.53 166 ARG A CA 1
ATOM 2695 C C . ARG A 1 163 ? -38.620 13.148 -12.340 1.00 8.86 166 ARG A C 1
ATOM 2696 O O . ARG A 1 163 ? -39.331 14.156 -12.341 1.00 10.73 166 ARG A O 1
ATOM 2717 N N . ARG A 1 164 ? -37.558 13.034 -11.553 1.00 8.65 167 ARG A N 1
ATOM 2718 C CA . ARG A 1 164 ? -37.188 14.126 -10.649 1.00 8.36 167 ARG A CA 1
ATOM 2719 C C . ARG A 1 164 ? -36.824 15.391 -11.416 1.00 10.22 167 ARG A C 1
ATOM 2720 O O . ARG A 1 164 ? -37.257 16.495 -11.055 1.00 11.32 167 ARG A O 1
ATOM 2741 N N . ALA A 1 165 ? -35.998 15.251 -12.456 1.00 9.62 168 ALA A N 1
ATOM 2742 C CA . ALA A 1 165 ? -35.485 16.405 -13.176 1.00 10.33 168 ALA A CA 1
ATOM 2743 C C . ALA A 1 165 ? -36.522 16.989 -14.112 1.00 11.54 168 ALA A C 1
ATOM 2744 O O . ALA A 1 165 ? -36.418 18.174 -14.459 1.00 13.65 168 ALA A O 1
ATOM 2751 N N . GLY A 1 166 ? -37.533 16.212 -14.502 1.00 9.68 169 GLY A N 1
ATOM 2752 C CA . GLY A 1 166 ? -38.465 16.643 -15.524 1.00 10.67 169 GLY A CA 1
ATOM 2753 C C . GLY A 1 166 ? -37.949 16.522 -16.936 1.00 10.69 169 GLY A C 1
ATOM 2754 O O . GLY A 1 166 ? -38.581 17.029 -17.865 1.00 14.49 169 GLY A O 1
ATOM 2758 N N . TYR A 1 167 ? -36.815 15.863 -17.124 1.00 9.58 170 TYR A N 1
ATOM 2759 C CA . TYR A 1 167 ? -36.201 15.655 -18.421 1.00 9.89 170 TYR A CA 1
ATOM 2760 C C . TYR A 1 167 ? -35.374 14.379 -18.329 1.00 8.24 170 TYR A C 1
ATOM 2761 O O . TYR A 1 167 ? -35.048 13.911 -17.237 1.00 9.16 170 TYR A O 1
ATOM 2779 N N . LEU A 1 168 ? -35.073 13.795 -19.485 1.00 9.87 171 LEU A N 1
ATOM 2780 C CA . LEU A 1 168 ? -34.329 12.547 -19.529 1.00 8.13 171 LEU A CA 1
ATOM 2781 C C . LEU A 1 168 ? -32.918 12.721 -19.008 1.00 8.91 171 LEU A C 1
ATOM 2782 O O . LEU A 1 168 ? -32.182 13.594 -19.479 1.00 11.11 171 LEU A O 1
ATOM 2798 N N . ILE A 1 169 ? -32.551 11.858 -18.060 1.00 9.72 172 ILE A N 1
ATOM 2799 C CA . ILE A 1 169 ? -31.201 11.720 -17.530 1.00 9.41 172 ILE A CA 1
ATOM 2800 C C . ILE A 1 169 ? -30.686 10.386 -18.025 1.00 13.69 172 ILE A C 1
ATOM 2801 O O . ILE A 1 169 ? -31.254 9.340 -17.685 1.00 16.98 172 ILE A O 1
ATOM 2817 N N . GLU A 1 170 ? -29.609 10.409 -18.806 1.00 9.76 173 GLU A N 1
ATOM 2818 C CA . GLU A 1 170 ? -29.064 9.222 -19.466 1.00 11.62 173 GLU A CA 1
ATOM 2819 C C . GLU A 1 170 ? -27.695 8.822 -18.952 1.00 11.08 173 GLU A C 1
ATOM 2820 O O . GLU A 1 170 ? -27.204 7.753 -19.340 1.00 12.46 173 GLU A O 1
ATOM 2832 N N . THR A 1 171 ? -27.054 9.636 -18.130 1.00 8.53 174 THR A N 1
ATOM 2833 C CA . THR A 1 171 ? -25.627 9.501 -17.870 1.00 9.14 174 THR A CA 1
ATOM 2834 C C . THR A 1 171 ? -25.329 9.578 -16.380 1.00 8.37 174 THR A C 1
ATOM 2835 O O . THR A 1 171 ? -26.143 10.004 -15.559 1.00 9.88 174 THR A O 1
ATOM 2846 N N . ILE A 1 172 ? -24.111 9.153 -16.048 1.00 9.47 175 ILE A N 1
ATOM 2847 C CA . ILE A 1 172 ? -23.635 9.047 -14.666 1.00 10.27 175 ILE A CA 1
ATOM 2848 C C . ILE A 1 172 ? -22.538 10.083 -14.398 1.00 8.81 175 ILE A C 1
ATOM 2849 O O . ILE A 1 172 ? -21.787 10.474 -15.298 1.00 10.62 175 ILE A O 1
ATOM 2865 N N . CYS A 1 173 ? -22.447 10.518 -13.142 1.00 8.11 176 CYS A N 1
ATOM 2866 C CA . CYS A 1 173 ? -21.349 11.349 -12.653 1.00 9.23 176 CYS A CA 1
ATOM 2867 C C . CYS A 1 173 ? -20.545 10.495 -11.685 1.00 9.60 176 CYS A C 1
ATOM 2868 O O . CYS A 1 173 ? -21.081 10.040 -10.680 1.00 8.73 176 CYS A O 1
ATOM 2876 N N . ILE A 1 174 ? -19.273 10.265 -11.986 1.00 9.06 177 ILE A N 1
ATOM 2877 C CA . ILE A 1 174 ? -18.430 9.362 -11.200 1.00 8.55 177 ILE A CA 1
ATOM 2878 C C . ILE A 1 174 ? -17.359 10.135 -10.450 1.00 8.61 177 ILE A C 1
ATOM 2879 O O . ILE A 1 174 ? -16.710 11.027 -11.009 1.00 9.26 177 ILE A O 1
ATOM 2895 N N . VAL A 1 175 ? -17.124 9.735 -9.199 1.00 9.30 178 VAL A N 1
ATOM 2896 C CA . VAL A 1 175 ? -15.988 10.181 -8.402 1.00 8.84 178 VAL A CA 1
ATOM 2897 C C . VAL A 1 175 ? -15.231 8.946 -7.950 1.00 8.47 178 VAL A C 1
ATOM 2898 O O . VAL A 1 175 ? -15.737 8.151 -7.159 1.00 9.69 178 VAL A O 1
ATOM 2911 N N . LEU A 1 176 ? -14.007 8.809 -8.415 1.00 8.70 179 LEU A N 1
ATOM 2912 C CA . LEU A 1 176 ? -13.143 7.675 -8.100 1.00 10.48 179 LEU A CA 1
ATOM 2913 C C . LEU A 1 176 ? -12.040 8.171 -7.172 1.00 8.11 179 LEU A C 1
ATOM 2914 O O . LEU A 1 176 ? -11.252 9.035 -7.566 1.00 9.94 179 LEU A O 1
ATOM 2930 N N . ASP A 1 177 ? -12.024 7.670 -5.939 1.00 8.77 180 ASP A N 1
ATOM 2931 C CA . ASP A 1 177 ? -11.054 8.052 -4.905 1.00 8.32 180 ASP A CA 1
ATOM 2932 C C . ASP A 1 177 ? -9.898 7.045 -4.898 1.00 9.43 180 ASP A C 1
ATOM 2933 O O . ASP A 1 177 ? -10.083 5.868 -4.566 1.00 10.70 180 ASP A O 1
ATOM 2942 N N . LEU A 1 178 ? -8.711 7.504 -5.281 1.00 9.88 181 LEU A N 1
ATOM 2943 C CA . LEU A 1 178 ? -7.523 6.665 -5.367 1.00 9.55 181 LEU A CA 1
ATOM 2944 C C . LEU A 1 178 ? -6.549 6.901 -4.223 1.00 11.75 181 LEU A C 1
ATOM 2945 O O . LEU A 1 178 ? -5.383 6.505 -4.327 1.00 10.44 181 LEU A O 1
ATOM 2961 N N . LYS A 1 179 ? -6.997 7.489 -3.117 1.00 10.52 182 LYS A N 1
ATOM 2962 C CA . LYS A 1 179 ? -6.095 7.737 -1.999 1.00 10.53 182 LYS A CA 1
ATOM 2963 C C . LYS A 1 179 ? -5.479 6.438 -1.546 1.00 14.40 182 LYS A C 1
ATOM 2964 O O . LYS A 1 179 ? -6.198 5.506 -1.183 1.00 18.18 182 LYS A O 1
ATOM 2983 N N . GLY A 1 180 ? -4.168 6.380 -1.574 1.00 14.28 183 GLY A N 1
ATOM 2984 C CA . GLY A 1 180 ? -3.462 5.258 -1.010 1.00 19.32 183 GLY A CA 1
ATOM 2985 C C . GLY A 1 180 ? -3.164 4.124 -1.958 1.00 18.27 183 GLY A C 1
ATOM 2986 O O . GLY A 1 180 ? -2.564 3.129 -1.523 1.00 20.89 183 GLY A O 1
ATOM 2990 N N . ILE A 1 181 ? -3.561 4.205 -3.228 1.00 15.59 184 ILE A N 1
ATOM 2991 C CA . ILE A 1 181 ? -3.257 3.091 -4.136 1.00 11.12 184 ILE A CA 1
ATOM 2992 C C . ILE A 1 181 ? -1.780 3.070 -4.474 1.00 12.48 184 ILE A C 1
ATOM 2993 O O . ILE A 1 181 ? -1.065 4.075 -4.362 1.00 17.40 184 ILE A O 1
ATOM 3009 N N . SER A 1 182 ? -1.341 1.903 -4.942 1.00 12.69 185 SER A N 1
ATOM 3010 C CA . SER A 1 182 ? -0.022 1.685 -5.507 1.00 14.57 185 SER A CA 1
ATOM 3011 C C . SER A 1 182 ? -0.145 1.645 -7.024 1.00 14.98 185 SER A C 1
ATOM 3012 O O . SER A 1 182 ? -1.049 0.990 -7.564 1.00 16.55 185 SER A O 1
ATOM 3020 N N . LEU A 1 183 ? 0.744 2.371 -7.722 1.00 12.46 186 LEU A N 1
ATOM 3021 C CA . LEU A 1 183 ? 0.718 2.343 -9.185 1.00 13.12 186 LEU A CA 1
ATOM 3022 C C . LEU A 1 183 ? 1.161 0.989 -9.755 1.00 14.90 186 LEU A C 1
ATOM 3023 O O . LEU A 1 183 ? 0.731 0.620 -10.859 1.00 16.74 186 LEU A O 1
ATOM 3039 N N . SER A 1 184 ? 1.975 0.226 -9.023 1.00 14.27 187 SER A N 1
ATOM 3040 C CA . SER A 1 184 ? 2.280 -1.131 -9.465 1.00 13.67 187 SER A CA 1
ATOM 3041 C C . SER A 1 184 ? 1.044 -2.021 -9.360 1.00 16.06 187 SER A C 1
ATOM 3042 O O . SER A 1 184 ? 0.823 -2.874 -10.224 1.00 15.83 187 SER A O 1
ATOM 3050 N N . ASN A 1 185 ? 0.218 -1.828 -8.327 1.00 14.88 188 ASN A N 1
ATOM 3051 C CA . ASN A 1 185 ? -1.039 -2.566 -8.269 1.00 16.40 188 ASN A CA 1
ATOM 3052 C C . ASN A 1 185 ? -1.936 -2.184 -9.430 1.00 18.81 188 ASN A C 1
ATOM 3053 O O . ASN A 1 185 ? -2.577 -3.049 -10.036 1.00 17.88 188 ASN A O 1
ATOM 3064 N N . ALA A 1 186 ? -2.019 -0.888 -9.743 1.00 14.85 189 ALA A N 1
ATOM 3065 C CA . ALA A 1 186 ? -2.823 -0.458 -10.885 1.00 13.35 189 ALA A CA 1
ATOM 3066 C C . ALA A 1 186 ? -2.373 -1.157 -12.156 1.00 19.43 189 ALA A C 1
ATOM 3067 O O . ALA A 1 186 ? -3.200 -1.608 -12.957 1.00 17.94 189 ALA A O 1
ATOM 3074 N N . TYR A 1 187 ? -1.060 -1.265 -12.345 1.00 15.50 190 TYR A N 1
ATOM 3075 C CA . TYR A 1 187 ? -0.511 -1.948 -13.505 1.00 16.30 1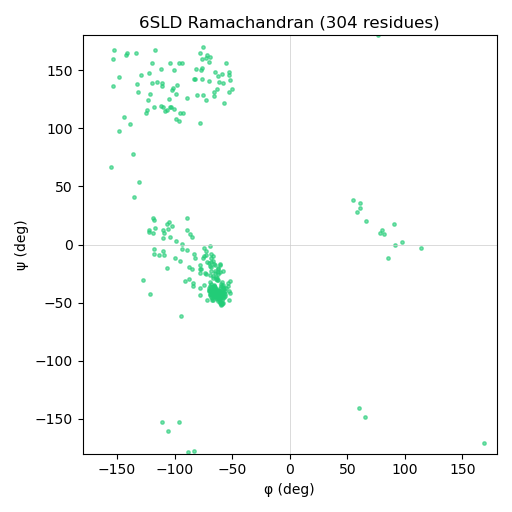90 TYR A CA 1
ATOM 3076 C C . TYR A 1 187 ? -0.913 -3.412 -13.496 1.00 20.07 190 TYR A C 1
ATOM 3077 O O . TYR A 1 187 ? -1.305 -3.973 -14.530 1.00 17.55 190 TYR A O 1
ATOM 3095 N N . HIS A 1 188 ? -0.883 -4.023 -12.316 1.00 16.90 191 HIS A N 1
ATOM 3096 C CA A HIS A 1 188 ? -1.204 -5.437 -12.173 0.46 21.04 191 HIS A CA 1
ATOM 3097 C CA B HIS A 1 188 ? -1.195 -5.441 -12.225 0.54 15.74 191 HIS A CA 1
ATOM 3098 C C . HIS A 1 188 ? -2.655 -5.740 -12.532 1.00 20.16 191 HIS A C 1
ATOM 3099 O O . HIS A 1 188 ? -2.960 -6.866 -12.943 1.00 22.69 191 HIS A O 1
ATOM 3126 N N . VAL A 1 189 ? -3.559 -4.771 -12.376 1.00 16.27 192 VAL A N 1
ATOM 3127 C CA . VAL A 1 189 ? -4.969 -4.977 -12.695 1.00 14.85 192 VAL A CA 1
ATOM 3128 C C . VAL A 1 189 ? -5.356 -4.356 -14.041 1.00 14.79 192 VAL A C 1
ATOM 3129 O O . VAL A 1 189 ? -6.540 -4.214 -14.336 1.00 14.73 192 VAL A O 1
ATOM 3142 N N . LEU A 1 190 ? -4.377 -4.010 -14.879 1.00 17.62 193 LEU A N 1
ATOM 3143 C CA . LEU A 1 190 ? -4.712 -3.419 -16.169 1.00 16.10 193 LEU A CA 1
ATOM 3144 C C . LEU A 1 190 ? -5.577 -4.339 -17.012 1.00 13.55 193 LEU A C 1
ATOM 3145 O O . LEU A 1 190 ? -6.434 -3.845 -17.744 1.00 13.43 193 LEU A O 1
ATOM 3161 N N . SER A 1 191 ? -5.397 -5.664 -16.932 1.00 16.44 194 SER A N 1
ATOM 3162 C CA . SER A 1 191 ? -6.256 -6.524 -17.743 1.00 17.22 194 SER A CA 1
ATOM 3163 C C . SER A 1 191 ? -7.711 -6.448 -17.302 1.00 14.86 194 SER A C 1
ATOM 3164 O O . SER A 1 191 ? -8.603 -6.532 -18.150 1.00 15.36 194 SER A O 1
ATOM 3172 N N . TYR A 1 192 ? -7.974 -6.284 -15.997 1.00 12.41 195 TYR A N 1
ATOM 3173 C CA . TYR A 1 192 ? -9.330 -6.084 -15.506 1.00 13.03 195 TYR A CA 1
ATOM 3174 C C . TYR A 1 192 ? -9.886 -4.754 -15.985 1.00 11.43 195 TYR A C 1
ATOM 3175 O O . TYR A 1 192 ? -11.033 -4.684 -16.439 1.00 12.52 195 TYR A O 1
ATOM 3193 N N . ILE A 1 193 ? -9.090 -3.691 -15.906 1.00 12.51 196 ILE A N 1
ATOM 3194 C CA . ILE A 1 193 ? -9.525 -2.401 -16.424 1.00 11.79 196 ILE A CA 1
ATOM 3195 C C . ILE A 1 193 ? -9.872 -2.511 -17.900 1.00 11.12 196 ILE A C 1
ATOM 3196 O O . ILE A 1 193 ? -10.866 -1.942 -18.361 1.00 12.71 196 ILE A O 1
ATOM 3212 N N . LYS A 1 194 ? -9.067 -3.255 -18.663 1.00 11.11 197 LYS A N 1
ATOM 3213 C CA . LYS A 1 194 ? -9.348 -3.440 -20.083 1.00 12.69 197 LYS A CA 1
ATOM 3214 C C . LYS A 1 194 ? -10.673 -4.156 -20.298 1.00 11.46 197 LYS A C 1
ATOM 3215 O O . LYS A 1 194 ? -11.446 -3.783 -21.190 1.00 14.66 197 LYS A O 1
ATOM 3234 N N . ASP A 1 195 ? -10.947 -5.186 -19.500 1.00 12.45 198 ASP A N 1
ATOM 3235 C CA . ASP A 1 195 ? -12.216 -5.903 -19.598 1.00 12.19 198 ASP A CA 1
ATOM 3236 C C . ASP A 1 195 ? -13.395 -4.984 -19.292 1.00 13.78 198 ASP A C 1
ATOM 3237 O O . ASP A 1 195 ? -14.419 -5.016 -19.994 1.00 13.98 198 ASP A O 1
ATOM 3246 N N . VAL A 1 196 ? -13.272 -4.165 -18.242 1.00 10.91 199 VAL A N 1
ATOM 3247 C CA . VAL A 1 196 ? -14.291 -3.168 -17.939 1.00 10.00 199 VAL A CA 1
ATOM 3248 C C . VAL A 1 196 ? -14.459 -2.219 -19.114 1.00 11.86 199 VAL A C 1
ATOM 3249 O O . VAL A 1 196 ? -15.582 -1.919 -19.536 1.00 11.73 199 VAL A O 1
ATOM 3262 N N . ALA A 1 197 ? -13.348 -1.717 -19.654 1.00 11.43 200 ALA A N 1
ATOM 3263 C CA . ALA A 1 197 ? -13.434 -0.733 -20.731 1.00 10.98 200 ALA A CA 1
ATOM 3264 C C . ALA A 1 197 ? -14.073 -1.330 -21.972 1.00 12.58 200 ALA A C 1
ATOM 3265 O O . ALA A 1 197 ? -14.907 -0.681 -22.626 1.00 14.03 200 ALA A O 1
ATOM 3272 N N . ASP A 1 198 ? -13.720 -2.572 -22.308 1.00 13.07 201 ASP A N 1
ATOM 3273 C CA . ASP A 1 198 ? -14.255 -3.199 -23.513 1.00 14.31 201 ASP A CA 1
ATOM 3274 C C . ASP A 1 198 ? -15.771 -3.333 -23.425 1.00 17.44 201 ASP A C 1
ATOM 3275 O O . ASP A 1 198 ? -16.491 -2.950 -24.349 1.00 15.23 201 ASP A O 1
ATOM 3284 N N . ILE A 1 199 ? -16.281 -3.858 -22.313 1.00 13.25 202 ILE A N 1
ATOM 3285 C CA . ILE A 1 199 ? -17.728 -4.009 -22.201 1.00 12.35 202 ILE A CA 1
ATOM 3286 C C . ILE A 1 199 ? -18.389 -2.644 -22.198 1.00 11.91 202 ILE A C 1
ATOM 3287 O O . ILE A 1 199 ? -19.420 -2.414 -22.852 1.00 11.61 202 ILE A O 1
ATOM 3303 N N . SER A 1 200 ? -17.830 -1.718 -21.434 1.00 9.75 203 SER A N 1
ATOM 3304 C CA . SER A 1 200 ? -18.446 -0.408 -21.261 1.00 9.95 203 SER A CA 1
ATOM 3305 C C . SER A 1 200 ? -18.448 0.386 -22.563 1.00 10.47 203 SER A C 1
ATOM 3306 O O . SER A 1 200 ? -19.481 0.963 -22.954 1.00 11.17 203 SER A O 1
ATOM 3314 N N . GLN A 1 201 ? -17.301 0.441 -23.246 1.00 11.20 204 GLN A N 1
ATOM 3315 C CA . GLN A 1 201 ? -17.195 1.192 -24.487 1.00 10.66 204 GLN A CA 1
ATOM 3316 C C . GLN A 1 201 ? -18.094 0.609 -25.559 1.00 10.99 204 GLN A C 1
ATOM 3317 O O . GLN A 1 201 ? -18.737 1.346 -26.307 1.00 11.66 204 GLN A O 1
ATOM 3331 N N . ASN A 1 202 ? -18.128 -0.715 -25.673 1.00 10.36 205 ASN A N 1
ATOM 3332 C CA . ASN A 1 202 ? -18.779 -1.336 -26.820 1.00 11.19 205 ASN A CA 1
ATOM 3333 C C . ASN A 1 202 ? -20.264 -1.563 -26.627 1.00 10.30 205 ASN A C 1
ATOM 3334 O O . ASN A 1 202 ? -21.011 -1.561 -27.621 1.00 12.34 205 ASN A O 1
ATOM 3345 N N . TYR A 1 203 ? -20.717 -1.783 -25.396 1.00 8.36 206 TYR A N 1
ATOM 3346 C CA . TYR A 1 203 ? -22.096 -2.197 -25.154 1.00 9.19 206 TYR A CA 1
ATOM 3347 C C . TYR A 1 203 ? -22.890 -1.202 -24.334 1.00 9.80 206 TYR A C 1
ATOM 3348 O O . TYR A 1 203 ? -24.119 -1.351 -24.222 1.00 9.47 206 TYR A O 1
ATOM 3366 N N . TYR A 1 204 ? -22.237 -0.170 -23.790 1.00 8.98 207 TYR A N 1
ATOM 3367 C CA . TYR A 1 204 ? -22.906 0.845 -22.974 1.00 8.88 207 TYR A CA 1
ATOM 3368 C C . TYR A 1 204 ? -22.522 2.244 -23.454 1.00 9.01 207 TYR A C 1
ATOM 3369 O O . TYR A 1 204 ? -22.142 3.109 -22.662 1.00 9.39 207 TYR A O 1
ATOM 3387 N N . PRO A 1 205 ? -22.695 2.528 -24.747 1.00 8.96 208 PRO A N 1
ATOM 3388 C CA . PRO A 1 205 ? -22.265 3.820 -25.283 1.00 10.05 208 PRO A CA 1
ATOM 3389 C C . PRO A 1 205 ? -22.997 4.986 -24.648 1.00 10.29 208 PRO A C 1
ATOM 3390 O O . PRO A 1 205 ? -24.192 4.920 -24.365 1.00 10.01 208 PRO A O 1
ATOM 3401 N N . GLU A 1 206 ? -22.259 6.086 -24.491 1.00 8.73 209 GLU A N 1
ATOM 3402 C CA . GLU A 1 206 ? -22.814 7.388 -24.145 1.00 9.33 209 GLU A CA 1
ATOM 3403 C C . GLU A 1 206 ? -23.522 7.362 -22.797 1.00 10.89 209 GLU A C 1
ATOM 3404 O O . GLU A 1 206 ? -24.464 8.119 -22.563 1.00 15.99 209 GLU A O 1
ATOM 3416 N N . ARG A 1 207 ? -23.052 6.530 -21.880 1.00 9.29 210 ARG A N 1
ATOM 3417 C CA . ARG A 1 207 ? -23.542 6.517 -20.510 1.00 9.72 210 ARG A CA 1
ATOM 3418 C C . ARG A 1 207 ? -22.685 7.351 -19.572 1.00 11.25 210 ARG A C 1
ATOM 3419 O O . ARG A 1 207 ? -23.109 7.620 -18.450 1.00 11.61 210 ARG A O 1
ATOM 3440 N N . MET A 1 208 ? -21.487 7.749 -19.978 1.00 10.68 211 MET A N 1
ATOM 3441 C CA . MET A 1 208 ? -20.616 8.497 -19.077 1.00 10.97 211 MET A CA 1
ATOM 3442 C C . MET A 1 208 ? -20.891 9.982 -19.206 1.00 10.21 211 MET A C 1
ATOM 3443 O O . MET A 1 208 ? -20.800 10.541 -20.296 1.00 12.40 211 MET A O 1
ATOM 3457 N N . GLY A 1 209 ? -21.167 10.617 -18.078 1.00 8.58 212 GLY A N 1
ATOM 3458 C CA . GLY A 1 209 ? -21.385 12.048 -18.056 1.00 11.30 212 GLY A CA 1
ATOM 3459 C C . GLY A 1 209 ? -20.113 12.795 -17.714 1.00 11.93 212 GLY A C 1
ATOM 3460 O O . GLY A 1 209 ? -19.618 13.628 -18.480 1.00 14.45 212 GLY A O 1
ATOM 3464 N N . LYS A 1 210 ? -19.611 12.520 -16.519 1.00 10.95 213 LYS A N 1
ATOM 3465 C CA . LYS A 1 210 ? -18.411 13.148 -15.988 1.00 13.42 213 LYS A CA 1
ATOM 3466 C C . LYS A 1 210 ? -17.720 12.127 -15.098 1.00 11.29 213 LYS A C 1
ATOM 3467 O O . LYS A 1 210 ? -18.389 11.321 -14.451 1.00 11.99 213 LYS A O 1
ATOM 3486 N N . PHE A 1 211 ? -16.380 12.134 -15.099 1.00 10.23 214 PHE A N 1
ATOM 3487 C CA . PHE A 1 211 ? -15.599 11.127 -14.382 1.00 9.79 214 PHE A CA 1
ATOM 3488 C C . PHE A 1 211 ? -14.434 11.843 -13.712 1.00 10.83 214 PHE A C 1
ATOM 3489 O O . PHE A 1 211 ? -13.451 12.203 -14.369 1.00 12.27 214 PHE A O 1
ATOM 3506 N N . TYR A 1 212 ? -14.546 12.048 -12.414 1.00 8.54 215 TYR A N 1
ATOM 3507 C CA . TYR A 1 212 ? -13.514 12.689 -11.624 1.00 8.27 215 TYR A CA 1
ATOM 3508 C C . TYR A 1 212 ? -12.673 11.640 -10.927 1.00 8.98 215 TYR A C 1
ATOM 3509 O O . TYR A 1 212 ? -13.201 10.653 -10.402 1.00 10.76 215 TYR A O 1
ATOM 3527 N N . ILE A 1 213 ? -11.361 11.839 -10.931 1.00 8.61 216 ILE A N 1
ATOM 3528 C CA . ILE A 1 213 ? -10.421 11.001 -10.206 1.00 9.45 216 ILE A CA 1
ATOM 3529 C C . ILE A 1 213 ? -9.721 11.884 -9.181 1.00 8.53 216 ILE A C 1
ATOM 3530 O O . ILE A 1 213 ? -9.036 12.850 -9.549 1.00 10.25 216 ILE A O 1
ATOM 3546 N N . ILE A 1 214 ? -9.885 11.555 -7.901 1.00 8.44 217 ILE A N 1
ATOM 3547 C CA . ILE A 1 214 ? -9.387 12.361 -6.794 1.00 8.95 217 ILE A CA 1
ATOM 3548 C C . ILE A 1 214 ? -8.399 11.575 -5.953 1.00 9.28 217 ILE A C 1
ATOM 3549 O O . ILE A 1 214 ? -8.382 10.344 -5.950 1.00 9.73 217 ILE A O 1
ATOM 3565 N N . HIS A 1 215 ? -7.532 12.316 -5.261 1.00 9.58 218 HIS A N 1
ATOM 3566 C CA . HIS A 1 215 ? -6.530 11.726 -4.369 1.00 8.85 218 HIS A CA 1
ATOM 3567 C C . HIS A 1 215 ? -5.594 10.763 -5.092 1.00 9.75 218 HIS A C 1
ATOM 3568 O O . HIS A 1 215 ? -5.036 9.863 -4.457 1.00 13.69 218 HIS A O 1
ATOM 3582 N N . SER A 1 216 ? -5.371 10.950 -6.376 1.00 12.02 219 SER A N 1
ATOM 3583 C CA . SER A 1 216 ? -4.513 10.000 -7.070 1.00 12.18 219 SER A CA 1
ATOM 3584 C C . SER A 1 216 ? -3.045 10.255 -6.739 1.00 13.10 219 SER A C 1
ATOM 3585 O O . SER A 1 216 ? -2.648 11.393 -6.450 1.00 14.17 219 SER A O 1
ATOM 3593 N N . PRO A 1 217 ? -2.214 9.214 -6.783 1.00 12.39 220 PRO A N 1
ATOM 3594 C CA . PRO A 1 217 ? -0.781 9.411 -6.601 1.00 12.89 220 PRO A CA 1
ATOM 3595 C C . PRO A 1 217 ? -0.224 10.423 -7.594 1.00 11.23 220 PRO A C 1
ATOM 3596 O O . PRO A 1 217 ? -0.760 10.626 -8.680 1.00 13.59 220 PRO A O 1
ATOM 3607 N N . PHE A 1 218 ? 0.902 11.034 -7.217 1.00 11.81 221 PHE A N 1
ATOM 3608 C CA . PHE A 1 218 ? 1.532 12.055 -8.059 1.00 13.09 221 PHE A CA 1
ATOM 3609 C C . PHE A 1 218 ? 1.758 11.553 -9.482 1.00 13.88 221 PHE A C 1
ATOM 3610 O O . PHE A 1 218 ? 1.542 12.289 -10.448 1.00 16.95 221 PHE A O 1
ATOM 3627 N N . GLY A 1 219 ? 2.177 10.293 -9.636 1.00 13.52 222 GLY A N 1
ATOM 3628 C CA . GLY A 1 219 ? 2.402 9.723 -10.953 1.00 15.57 222 GLY A CA 1
ATOM 3629 C C . GLY A 1 219 ? 1.187 9.132 -11.647 1.00 13.30 222 GLY A C 1
ATOM 3630 O O . GLY A 1 219 ? 1.336 8.579 -12.743 1.00 15.56 222 GLY A O 1
ATOM 3634 N N . PHE A 1 220 ? -0.016 9.269 -11.097 1.00 14.01 223 PHE A N 1
ATOM 3635 C CA . PHE A 1 220 ? -1.153 8.616 -11.728 1.00 12.93 223 PHE A CA 1
ATOM 3636 C C . PHE A 1 220 ? -1.466 9.208 -13.096 1.00 16.18 223 PHE A C 1
ATOM 3637 O O . PHE A 1 220 ? -1.824 8.475 -14.025 1.00 15.50 223 PHE A O 1
ATOM 3654 N N . SER A 1 221 ? -1.376 10.525 -13.249 1.00 15.87 224 SER A N 1
ATOM 3655 C CA . SER A 1 221 ? -1.735 11.108 -14.539 1.00 17.04 224 SER A CA 1
ATOM 3656 C C . SER A 1 221 ? -0.946 10.480 -15.682 1.00 19.75 224 SER A C 1
ATOM 3657 O O . SER A 1 221 ? -1.470 10.300 -16.788 1.00 18.96 224 SER A O 1
ATOM 3665 N N . THR A 1 222 ? 0.326 10.168 -15.453 1.00 17.46 225 THR A N 1
ATOM 3666 C CA . THR A 1 222 ? 1.097 9.546 -16.514 1.00 14.96 225 THR A CA 1
ATOM 3667 C C . THR A 1 222 ? 0.883 8.044 -16.563 1.00 16.84 225 THR A C 1
ATOM 3668 O O . THR A 1 222 ? 0.935 7.458 -17.651 1.00 19.32 225 THR A O 1
ATOM 3679 N N . MET A 1 223 ? 0.669 7.402 -15.415 1.00 14.22 226 MET A N 1
ATOM 3680 C CA . MET A 1 223 ? 0.306 5.988 -15.441 1.00 17.28 226 MET A CA 1
ATOM 3681 C C . MET A 1 223 ? -0.968 5.783 -16.248 1.00 18.72 226 MET A C 1
ATOM 3682 O O . MET A 1 223 ? -1.103 4.780 -16.958 1.00 18.43 226 MET A O 1
ATOM 3696 N N . PHE A 1 224 ? -1.898 6.750 -16.177 1.00 15.50 227 PHE A N 1
ATOM 3697 C CA . PHE A 1 224 ? -3.176 6.657 -16.876 1.00 13.78 227 PHE A CA 1
ATOM 3698 C C . PHE A 1 224 ? -3.003 6.599 -18.389 1.00 16.06 227 PHE A C 1
ATOM 3699 O O . PHE A 1 224 ? -3.915 6.153 -19.088 1.00 15.72 227 PHE A O 1
ATOM 3716 N N . LYS A 1 225 ? -1.872 7.044 -18.920 1.00 13.71 228 LYS A N 1
ATOM 3717 C CA . LYS A 1 225 ? -1.629 6.873 -20.346 1.00 15.87 228 LYS A CA 1
ATOM 3718 C C . LYS A 1 225 ? -1.624 5.406 -20.760 1.00 17.36 228 LYS A C 1
ATOM 3719 O O . LYS A 1 225 ? -1.808 5.122 -21.946 1.00 18.71 228 LYS A O 1
ATOM 3738 N N . MET A 1 226 ? -1.472 4.463 -19.809 1.00 16.93 229 MET A N 1
ATOM 3739 C CA . MET A 1 226 ? -1.621 3.040 -20.122 1.00 15.03 229 MET A CA 1
ATOM 3740 C C . MET A 1 226 ? -3.059 2.605 -20.237 1.00 16.78 229 MET A C 1
ATOM 3741 O O . MET A 1 226 ? -3.318 1.524 -20.783 1.00 17.11 229 MET A O 1
ATOM 3755 N N . VAL A 1 227 ? -3.986 3.399 -19.714 1.00 14.65 230 VAL A N 1
ATOM 3756 C CA . VAL A 1 227 ? -5.400 3.086 -19.817 1.00 13.68 230 VAL A CA 1
ATOM 3757 C C . VAL A 1 227 ? -6.016 3.716 -21.059 1.00 16.58 230 VAL A C 1
ATOM 3758 O O . VAL A 1 227 ? -6.956 3.154 -21.635 1.00 15.84 230 VAL A O 1
ATOM 3771 N N . LYS A 1 228 ? -5.516 4.872 -21.479 1.00 14.97 231 LYS A N 1
ATOM 3772 C CA . LYS A 1 228 ? -6.142 5.613 -22.573 1.00 15.54 231 LYS A CA 1
ATOM 3773 C C . LYS A 1 228 ? -6.343 4.805 -23.848 1.00 18.95 231 LYS A C 1
ATOM 3774 O O . LYS A 1 228 ? -7.363 5.036 -24.525 1.00 18.38 231 LYS A O 1
ATOM 3793 N N . PRO A 1 229 ? -5.451 3.880 -24.242 1.00 16.76 232 PRO A N 1
ATOM 3794 C CA . PRO A 1 229 ? -5.685 3.113 -25.475 1.00 20.63 232 PRO A CA 1
ATOM 3795 C C . PRO A 1 229 ? -6.932 2.268 -25.420 1.00 18.42 232 PRO A C 1
ATOM 3796 O O . PRO A 1 229 ? -7.428 1.842 -26.476 1.00 23.72 232 PRO A O 1
ATOM 3807 N N . PHE A 1 230 ? -7.438 1.974 -24.227 1.00 16.25 233 PHE A N 1
ATOM 3808 C CA . PHE A 1 230 ? -8.661 1.200 -24.091 1.00 14.89 233 PHE A CA 1
ATOM 3809 C C . PHE A 1 230 ? -9.905 2.061 -24.230 1.00 15.14 233 PHE A C 1
ATOM 3810 O O . PHE A 1 230 ? -11.009 1.516 -24.255 1.00 17.85 233 PHE A O 1
ATOM 3827 N N . LEU A 1 231 ? -9.751 3.378 -24.281 1.00 14.94 234 LEU A N 1
ATOM 3828 C CA . LEU A 1 231 ? -10.850 4.328 -24.248 1.00 14.50 234 LEU A CA 1
ATOM 3829 C C . LEU A 1 231 ? -10.822 5.217 -25.488 1.00 18.87 234 LEU A C 1
ATOM 3830 O O . LEU A 1 231 ? -9.757 5.580 -26.002 1.00 22.54 234 LEU A O 1
ATOM 3846 N N . ASP A 1 232 ? -11.972 5.604 -25.923 1.00 16.14 235 ASP A N 1
ATOM 3847 C CA . ASP A 1 232 ? -12.076 6.527 -27.035 1.00 14.22 235 ASP A CA 1
ATOM 3848 C C . ASP A 1 232 ? -11.760 7.947 -26.568 1.00 13.92 235 ASP A C 1
ATOM 3849 O O . ASP A 1 232 ? -12.034 8.291 -25.420 1.00 14.04 235 ASP A O 1
ATOM 3858 N N . PRO A 1 233 ? -11.220 8.800 -27.450 1.00 13.18 236 PRO A N 1
ATOM 3859 C CA . PRO A 1 233 ? -10.966 10.193 -27.054 1.00 14.46 236 PRO A CA 1
ATOM 3860 C C . PRO A 1 233 ? -12.162 10.924 -26.482 1.00 14.43 236 PRO A C 1
ATOM 3861 O O . PRO A 1 233 ? -11.980 11.779 -25.609 1.00 14.31 236 PRO A O 1
ATOM 3872 N N . VAL A 1 234 ? -13.384 10.639 -26.937 1.00 12.83 237 VAL A N 1
ATOM 3873 C CA . VAL A 1 234 ? -14.547 11.287 -26.343 1.00 14.12 237 VAL A CA 1
ATOM 3874 C C . VAL A 1 234 ? -14.645 10.941 -24.866 1.00 12.73 237 VAL A C 1
ATOM 3875 O O . VAL A 1 234 ? -14.907 11.802 -24.021 1.00 13.27 237 VAL A O 1
ATOM 3888 N N . THR A 1 235 ? -14.443 9.665 -24.529 1.00 11.68 238 THR A N 1
ATOM 3889 C CA . THR A 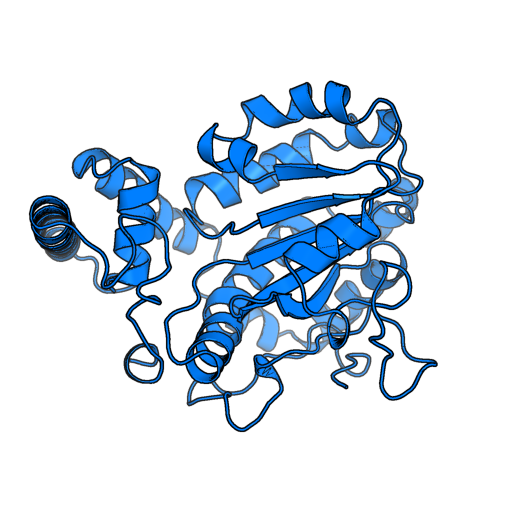1 235 ? -14.499 9.255 -23.132 1.00 9.82 238 THR A CA 1
ATOM 3890 C C . THR A 1 235 ? -13.382 9.911 -22.324 1.00 10.86 238 THR A C 1
ATOM 3891 O O . THR A 1 235 ? -13.613 10.394 -21.208 1.00 10.49 238 THR A O 1
ATOM 3902 N N . VAL A 1 236 ? -12.173 9.943 -22.877 1.00 11.39 239 VAL A N 1
ATOM 3903 C CA . VAL A 1 236 ? -11.047 10.561 -22.179 1.00 12.11 239 VAL A CA 1
ATOM 3904 C C . VAL A 1 236 ? -11.333 12.026 -21.890 1.00 13.37 239 VAL A C 1
ATOM 3905 O O . VAL A 1 236 ? -10.956 12.552 -20.834 1.00 12.50 239 VAL A O 1
ATOM 3918 N N . SER A 1 237 ? -12.028 12.704 -22.800 1.00 12.85 240 SER A N 1
ATOM 3919 C CA . SER A 1 237 ? -12.309 14.123 -22.601 1.00 13.74 240 SER A CA 1
ATOM 3920 C C . SER A 1 237 ? -13.233 14.389 -21.429 1.00 13.54 240 SER A C 1
ATOM 3921 O O . SER A 1 237 ? -13.338 15.551 -20.999 1.00 17.13 240 SER A O 1
ATOM 3929 N N . LYS A 1 238 ? -13.895 13.367 -20.903 1.00 12.03 241 LYS A N 1
ATOM 3930 C CA . LYS A 1 238 ? -14.794 13.472 -19.766 1.00 10.54 241 LYS A CA 1
ATOM 3931 C C . LYS A 1 238 ? -14.144 13.055 -18.453 1.00 11.68 241 LYS A C 1
ATOM 3932 O O . LYS A 1 238 ? -14.822 13.049 -17.422 1.00 12.19 241 LYS A O 1
ATOM 3951 N N . ILE A 1 239 ? -12.860 12.708 -18.468 1.00 10.55 242 ILE A N 1
ATOM 3952 C CA . ILE A 1 239 ? -12.139 12.237 -17.291 1.00 10.63 242 ILE A CA 1
ATOM 3953 C C . ILE A 1 239 ? -11.248 13.369 -16.805 1.00 11.34 242 ILE A C 1
ATOM 3954 O O . ILE A 1 239 ? -10.457 13.931 -17.577 1.00 14.81 242 ILE A O 1
ATOM 3970 N N . PHE A 1 240 ? -11.396 13.722 -15.535 1.00 9.66 243 PHE A N 1
ATOM 3971 C CA . PHE A 1 240 ? -10.685 14.844 -14.935 1.00 10.38 243 PHE A CA 1
ATOM 3972 C C . PHE A 1 240 ? -9.934 14.350 -13.713 1.00 11.41 243 PHE A C 1
ATOM 3973 O O . PHE A 1 240 ? -10.544 13.961 -12.714 1.00 11.25 243 PHE A O 1
ATOM 3990 N N . ILE A 1 241 ? -8.613 14.378 -13.796 1.00 11.08 244 ILE A N 1
ATOM 3991 C CA . ILE A 1 241 ? -7.760 13.954 -12.697 1.00 12.14 244 ILE A CA 1
ATOM 3992 C C . ILE A 1 241 ? -7.448 15.206 -11.888 1.00 12.58 244 ILE A C 1
ATOM 3993 O O . ILE A 1 241 ? -6.785 16.123 -12.383 1.00 15.94 244 ILE A O 1
ATOM 4009 N N . LEU A 1 242 ? -7.953 15.274 -10.663 1.00 10.64 245 LEU A N 1
ATOM 4010 C CA . LEU A 1 242 ? -7.910 16.504 -9.875 1.00 11.34 245 LEU A CA 1
ATOM 4011 C C . LEU A 1 242 ? -6.782 16.485 -8.847 1.00 14.17 245 LEU A C 1
ATOM 4012 O O . LEU A 1 242 ? -6.408 15.441 -8.312 1.00 17.80 245 LEU A O 1
ATOM 4028 N N . GLY A 1 243 ? -6.273 17.668 -8.543 1.00 13.51 246 GLY A N 1
ATOM 4029 C CA . GLY A 1 243 ? -5.201 17.864 -7.578 1.00 13.08 246 GLY A CA 1
ATOM 4030 C C . GLY A 1 243 ? -5.707 18.245 -6.202 1.00 11.59 246 GLY A C 1
ATOM 4031 O O . GLY A 1 243 ? -6.850 17.957 -5.827 1.00 11.25 246 GLY A O 1
ATOM 4035 N N . SER A 1 244 ? -4.872 18.961 -5.443 1.00 14.08 247 SER A N 1
ATOM 4036 C CA . SER A 1 244 ? -5.196 19.229 -4.048 1.00 12.45 247 SER A CA 1
ATOM 4037 C C . SER A 1 244 ? -6.387 20.178 -3.870 1.00 13.49 247 SER A C 1
ATOM 4038 O O . SER A 1 244 ? -7.004 20.173 -2.796 1.00 15.50 247 SER A O 1
ATOM 4046 N N . SER A 1 245 ? -6.757 20.950 -4.895 1.00 11.05 248 SER A N 1
ATOM 4047 C CA . SER A 1 245 ? -7.923 21.829 -4.852 1.00 12.16 248 SER A CA 1
ATOM 4048 C C . SER A 1 245 ? -9.206 21.140 -5.313 1.00 12.77 248 SER A C 1
ATOM 4049 O O . SER A 1 245 ? -10.163 21.806 -5.691 1.00 13.33 248 SER A O 1
ATOM 4057 N N . TYR A 1 246 ? -9.267 19.818 -5.249 1.00 9.27 249 TYR A N 1
ATOM 4058 C CA . TYR A 1 246 ? -10.383 19.077 -5.830 1.00 10.43 249 TYR A CA 1
ATOM 4059 C C . TYR A 1 246 ? -11.736 19.367 -5.194 1.00 9.28 249 TYR A C 1
ATOM 4060 O O . TYR A 1 246 ? -12.755 19.218 -5.870 1.00 10.50 249 TYR A O 1
ATOM 4078 N N . LYS A 1 247 ? -11.802 19.730 -3.910 1.00 9.04 250 LYS A N 1
ATOM 4079 C CA . LYS A 1 247 ? -13.117 19.865 -3.276 1.00 8.24 250 LYS A CA 1
ATOM 4080 C C . LYS A 1 247 ? -13.946 20.929 -3.973 1.00 10.81 250 LYS A C 1
ATOM 4081 O O . LYS A 1 247 ? -15.110 20.701 -4.332 1.00 11.48 250 LYS A O 1
ATOM 4100 N N . LYS A 1 248 ? -13.365 22.102 -4.171 1.00 10.68 251 LYS A N 1
ATOM 4101 C CA . LYS A 1 248 ? -14.099 23.162 -4.844 1.00 11.39 251 LYS A CA 1
ATOM 4102 C C . LYS A 1 248 ? -14.376 22.810 -6.293 1.00 11.09 251 LYS A C 1
ATOM 4103 O O . LYS A 1 248 ? -15.395 23.227 -6.840 1.00 11.48 251 LYS A O 1
ATOM 4122 N N . GLU A 1 249 ? -13.535 21.979 -6.917 1.00 10.12 252 GLU A N 1
ATOM 4123 C CA . GLU A 1 249 ? -13.803 21.583 -8.291 1.00 12.48 252 GLU A CA 1
ATOM 4124 C C . GLU A 1 249 ? -15.034 20.687 -8.364 1.00 11.00 252 GLU A C 1
ATOM 4125 O O . GLU A 1 249 ? -15.884 20.849 -9.246 1.00 11.36 252 GLU A O 1
ATOM 4137 N N . LEU A 1 250 ? -15.162 19.742 -7.437 1.00 9.19 253 LEU A N 1
ATOM 4138 C CA . LEU A 1 250 ? -16.353 18.910 -7.379 1.00 9.57 253 LEU A CA 1
ATOM 4139 C C . LEU A 1 250 ? -17.594 19.744 -7.153 1.00 8.62 253 LEU A C 1
ATOM 4140 O O . LEU A 1 250 ? -18.660 19.445 -7.710 1.00 8.89 253 LEU A O 1
ATOM 4156 N N . LEU A 1 251 ? -17.493 20.796 -6.343 1.00 9.47 254 LEU A N 1
ATOM 4157 C CA . LEU A 1 251 ? -18.653 21.622 -6.025 1.00 9.30 254 LEU A CA 1
ATOM 4158 C C . LEU A 1 251 ? -19.137 22.450 -7.210 1.00 9.67 254 LEU A C 1
ATOM 4159 O O . LEU A 1 251 ? -20.260 22.945 -7.171 1.00 11.57 254 LEU A O 1
ATOM 4175 N N . LYS A 1 252 ? -18.340 22.621 -8.266 1.00 8.48 255 LYS A N 1
ATOM 4176 C CA . LYS A 1 252 ? -18.881 23.209 -9.491 1.00 9.80 255 LYS A CA 1
ATOM 4177 C C . LYS A 1 252 ? -19.943 22.323 -10.106 1.00 10.78 255 LYS A C 1
ATOM 4178 O O . LYS A 1 252 ? -20.851 22.814 -10.788 1.00 14.35 255 LYS A O 1
ATOM 4197 N N . GLN A 1 253 ? -19.837 21.020 -9.900 1.00 9.60 256 GLN A N 1
ATOM 4198 C CA . GLN A 1 253 ? -20.676 20.042 -10.569 1.00 10.92 256 GLN A CA 1
ATOM 4199 C C . GLN A 1 253 ? -21.727 19.424 -9.663 1.00 11.84 256 GLN A C 1
ATOM 4200 O O . GLN A 1 253 ? -22.723 18.921 -10.179 1.00 10.77 256 GLN A O 1
ATOM 4214 N N . ILE A 1 254 ? -21.550 19.474 -8.346 1.00 9.85 257 ILE A N 1
ATOM 4215 C CA . ILE A 1 254 ? -22.342 18.692 -7.400 1.00 9.34 257 ILE A CA 1
ATOM 4216 C C . ILE A 1 254 ? -22.820 19.616 -6.294 1.00 10.12 257 ILE A C 1
ATOM 4217 O O . ILE A 1 254 ? -22.001 20.378 -5.752 1.00 10.72 257 ILE A O 1
ATOM 4233 N N . PRO A 1 255 ? -24.107 19.596 -5.934 1.00 9.55 258 PRO A N 1
ATOM 4234 C CA . PRO A 1 255 ? -24.588 20.410 -4.805 1.00 10.58 258 PRO A CA 1
ATOM 4235 C C . PRO A 1 255 ? -23.847 20.055 -3.528 1.00 9.91 258 PRO A C 1
ATOM 4236 O O . PRO A 1 255 ? -23.604 18.895 -3.237 1.00 10.34 258 PRO A O 1
ATOM 4247 N N . ILE A 1 256 ? -23.511 21.079 -2.744 1.00 9.96 259 ILE A N 1
ATOM 4248 C CA . ILE A 1 256 ? -22.748 20.838 -1.524 1.00 10.57 259 ILE A CA 1
ATOM 4249 C C . ILE A 1 256 ? -23.484 19.867 -0.601 1.00 10.39 259 ILE A C 1
ATOM 4250 O O . ILE A 1 256 ? -22.865 19.034 0.066 1.00 11.01 259 ILE A O 1
ATOM 4266 N N . GLU A 1 257 ? -24.806 19.954 -0.541 1.00 11.48 260 GLU A N 1
ATOM 4267 C CA . GLU A 1 257 ? -25.571 19.099 0.353 1.00 12.36 260 GLU A CA 1
ATOM 4268 C C . GLU A 1 257 ? -25.642 17.659 -0.119 1.00 11.39 260 GLU A C 1
ATOM 4269 O O . GLU A 1 257 ? -26.072 16.782 0.644 1.00 13.84 260 GLU A O 1
ATOM 4281 N N . ASN A 1 258 ? -25.192 17.380 -1.336 1.00 10.98 261 ASN A N 1
ATOM 4282 C CA . ASN A 1 258 ? -25.194 16.036 -1.891 1.00 10.09 261 ASN A CA 1
ATOM 4283 C C . ASN A 1 258 ? -23.841 15.365 -1.791 1.00 10.88 261 ASN A C 1
ATOM 4284 O O . ASN A 1 258 ? -23.742 14.160 -2.036 1.00 12.86 261 ASN A O 1
ATOM 4295 N N . LEU A 1 259 ? -22.814 16.094 -1.462 1.00 10.56 262 LEU A N 1
ATOM 4296 C CA . LEU A 1 259 ? -21.450 15.589 -1.458 1.00 9.11 262 LEU A CA 1
ATOM 4297 C C . LEU A 1 259 ? -21.052 15.205 -0.044 1.00 9.11 262 LEU A C 1
ATOM 4298 O O . LEU A 1 259 ? -21.260 15.990 0.881 1.00 9.97 262 LEU A O 1
ATOM 4314 N N . PRO A 1 260 ? -20.525 14.005 0.193 1.00 9.41 263 PRO A N 1
ATOM 4315 C CA . PRO A 1 260 ? -20.068 13.650 1.539 1.00 8.46 263 PRO A CA 1
ATOM 4316 C C . PRO A 1 260 ? -19.101 14.671 2.122 1.00 8.50 263 PRO A C 1
ATOM 4317 O O . PRO A 1 260 ? -18.283 15.270 1.423 1.00 10.20 263 PRO A O 1
ATOM 4328 N N . VAL A 1 261 ? -19.153 14.809 3.448 1.00 9.94 264 VAL A N 1
ATOM 4329 C CA . VAL A 1 261 ? -18.257 15.722 4.155 1.00 9.30 264 VAL A CA 1
ATOM 4330 C C . VAL A 1 261 ? -16.801 15.462 3.776 1.00 10.53 264 VAL A C 1
ATOM 4331 O O . VAL A 1 261 ? -16.012 16.402 3.567 1.00 10.18 264 VAL A O 1
ATOM 4344 N N . LYS A 1 262 ? -16.417 14.184 3.667 1.00 9.81 265 LYS A N 1
ATOM 4345 C CA . LYS A 1 262 ? -15.006 13.892 3.457 1.00 10.19 265 LYS A CA 1
ATOM 4346 C C . LYS A 1 262 ? -14.522 14.334 2.089 1.00 9.88 265 LYS A C 1
ATOM 4347 O O . LYS A 1 262 ? -13.306 14.436 1.880 1.00 11.49 265 LYS A O 1
ATOM 4366 N N . TYR A 1 263 ? -15.419 14.626 1.167 1.00 9.53 266 TYR A N 1
ATOM 4367 C CA . TYR A 1 263 ? -15.043 15.090 -0.158 1.00 10.48 266 TYR A CA 1
ATOM 4368 C C . TYR A 1 263 ? -15.392 16.547 -0.393 1.00 9.46 266 TYR A C 1
ATOM 4369 O O . TYR A 1 263 ? -15.301 17.022 -1.529 1.00 10.99 266 TYR A O 1
ATOM 4387 N N . GLY A 1 264 ? -15.740 17.282 0.658 1.00 8.86 267 GLY A N 1
ATOM 4388 C CA . GLY A 1 264 ? -15.956 18.709 0.541 1.00 9.34 267 GLY A CA 1
ATOM 4389 C C . GLY A 1 264 ? -17.368 19.186 0.768 1.00 9.09 267 GLY A C 1
ATOM 4390 O O . GLY A 1 264 ? -17.592 20.394 0.746 1.00 9.93 267 GLY A O 1
ATOM 4394 N N . GLY A 1 265 ? -18.337 18.303 0.992 1.00 8.90 268 GLY A N 1
ATOM 4395 C CA . GLY A 1 265 ? -19.717 18.708 1.112 1.00 9.48 268 GLY A CA 1
ATOM 4396 C C . GLY A 1 265 ? -20.232 18.675 2.535 1.00 9.91 268 GLY A C 1
ATOM 4397 O O . GLY A 1 265 ? -19.470 18.674 3.511 1.00 9.16 268 GLY A O 1
ATOM 4401 N N . THR A 1 266 ? -21.559 18.644 2.657 1.00 9.54 269 THR A N 1
ATOM 4402 C CA . THR A 1 266 ? -22.202 18.606 3.962 1.00 9.05 269 THR A CA 1
ATOM 4403 C C . THR A 1 266 ? -23.105 17.398 4.158 1.00 10.81 269 THR A C 1
ATOM 4404 O O . THR A 1 266 ? -23.841 17.351 5.151 1.00 13.12 269 THR A O 1
ATOM 4415 N N . SER A 1 267 ? -23.057 16.428 3.260 1.00 9.58 270 SER A N 1
ATOM 4416 C CA . SER A 1 267 ? -23.915 15.255 3.372 1.00 9.08 270 SER A CA 1
ATOM 4417 C C . SER A 1 267 ? -23.423 14.300 4.453 1.00 10.72 270 SER A C 1
ATOM 4418 O O . SER A 1 267 ? -22.253 13.888 4.471 1.00 10.58 270 SER A O 1
ATOM 4426 N N . VAL A 1 268 ? -24.337 13.926 5.334 1.00 10.67 271 VAL A N 1
ATOM 4427 C CA . VAL A 1 268 ? -24.110 13.000 6.429 1.00 13.00 271 VAL A CA 1
ATOM 4428 C C . VAL A 1 268 ? -25.263 12.003 6.387 1.00 12.73 271 VAL A C 1
ATOM 4429 O O . VAL A 1 268 ? -26.417 12.371 6.132 1.00 15.19 271 VAL A O 1
ATOM 4442 N N . LEU A 1 269 ? -24.952 10.736 6.594 1.00 10.63 272 LEU A N 1
ATOM 4443 C CA . LEU A 1 269 ? -26.001 9.726 6.656 1.00 10.20 272 LEU A CA 1
ATOM 4444 C C . LEU A 1 269 ? -26.897 9.972 7.871 1.00 12.53 272 LEU A C 1
ATOM 4445 O O . LEU A 1 269 ? -26.458 10.486 8.902 1.00 12.63 272 LEU A O 1
ATOM 4461 N N . HIS A 1 270 ? -28.178 9.607 7.725 1.00 11.16 273 HIS A N 1
ATOM 4462 C CA . HIS A 1 270 ? -29.157 9.909 8.759 1.00 10.36 273 HIS A CA 1
ATOM 4463 C C . HIS A 1 270 ? -28.760 9.330 10.110 1.00 11.44 273 HIS A C 1
ATOM 4464 O O . HIS A 1 270 ? -28.954 9.958 11.158 1.00 12.92 273 HIS A O 1
ATOM 4478 N N . ASN A 1 271 ? -28.255 8.107 10.107 1.00 11.15 274 ASN A N 1
ATOM 4479 C CA . ASN A 1 271 ? -27.592 7.534 11.260 1.00 12.29 274 ASN A CA 1
ATOM 4480 C C . ASN A 1 271 ? -26.107 7.701 10.990 1.00 14.43 274 ASN A C 1
ATOM 4481 O O . ASN A 1 271 ? -25.577 7.051 10.081 1.00 13.85 274 ASN A O 1
ATOM 4492 N N . PRO A 1 272 ? -25.410 8.596 11.687 1.00 13.32 275 PRO A N 1
ATOM 4493 C CA . PRO A 1 272 ? -24.017 8.861 11.317 1.00 14.71 275 PRO A CA 1
ATOM 4494 C C . PRO A 1 272 ? -23.074 7.697 11.597 1.00 19.69 275 PRO A C 1
ATOM 4495 O O . PRO A 1 272 ? -21.920 7.745 11.146 1.00 18.78 275 PRO A O 1
ATOM 4506 N N . ASN A 1 273 ? -23.531 6.642 12.275 1.00 18.10 276 ASN A N 1
ATOM 4507 C CA . ASN A 1 273 ? -22.727 5.444 12.473 1.00 14.79 276 ASN A CA 1
ATOM 4508 C C . ASN A 1 273 ? -22.776 4.520 11.270 1.00 16.19 276 ASN A C 1
ATOM 4509 O O . ASN A 1 273 ? -22.014 3.552 11.216 1.00 20.46 276 ASN A O 1
ATOM 4520 N N . ASP A 1 274 ? -23.682 4.762 10.335 1.00 14.45 277 ASP A N 1
ATOM 4521 C CA . ASP A 1 274 ? -23.776 3.935 9.142 1.00 13.17 277 ASP A CA 1
ATOM 4522 C C . ASP A 1 274 ? -22.588 4.203 8.222 1.00 12.03 277 ASP A C 1
ATOM 4523 O O . ASP A 1 274 ? -21.880 5.208 8.339 1.00 13.83 277 ASP A O 1
ATOM 4532 N N . LYS A 1 275 ? -22.372 3.280 7.298 1.00 12.35 278 LYS A N 1
ATOM 4533 C CA . LYS A 1 275 ? -21.234 3.350 6.398 1.00 10.16 278 LYS A CA 1
ATOM 4534 C C . LYS A 1 275 ? -21.657 3.638 4.965 1.00 10.33 278 LYS A C 1
ATOM 4535 O O . LYS A 1 275 ? -22.584 3.012 4.441 1.00 10.32 278 LYS A O 1
ATOM 4554 N N . PHE A 1 276 ? -20.929 4.536 4.297 1.00 10.32 279 PHE A N 1
ATOM 4555 C CA . PHE A 1 276 ? -21.198 4.801 2.891 1.00 9.23 279 PHE A CA 1
ATOM 4556 C C . PHE A 1 276 ? -21.066 3.547 2.039 1.00 10.41 279 PHE A C 1
ATOM 4557 O O . PHE A 1 276 ? -21.783 3.404 1.032 1.00 10.12 279 PHE A O 1
ATOM 4574 N N . TYR A 1 277 ? -20.172 2.626 2.409 1.00 9.99 280 TYR A N 1
ATOM 4575 C CA . TYR A 1 277 ? -19.978 1.468 1.558 1.00 10.45 280 TYR A CA 1
ATOM 4576 C C . TYR A 1 277 ? -21.138 0.471 1.606 1.00 11.55 280 TYR A C 1
ATOM 4577 O O . TYR A 1 277 ? -21.107 -0.516 0.864 1.00 11.93 280 TYR A O 1
ATOM 4595 N N . TYR A 1 278 ? -22.132 0.683 2.470 1.00 10.17 281 TYR A N 1
ATOM 4596 C CA . TYR A 1 278 ? -23.369 -0.090 2.446 1.00 9.62 281 TYR A CA 1
ATOM 4597 C C . TYR A 1 278 ? -24.541 0.747 1.952 1.00 10.56 281 TYR A C 1
ATOM 4598 O O . TYR A 1 278 ? -25.697 0.311 2.078 1.00 9.55 281 TYR A O 1
ATOM 4616 N N . SER A 1 279 ? -24.291 1.939 1.424 1.00 8.93 282 SER A N 1
ATOM 4617 C CA . SER A 1 279 ? -25.372 2.879 1.158 1.00 7.85 282 SER A CA 1
ATOM 4618 C C . SER A 1 279 ? -25.743 2.964 -0.315 1.00 9.21 282 SER A C 1
ATOM 4619 O O . SER A 1 279 ? -24.961 2.642 -1.225 1.00 10.00 282 SER A O 1
ATOM 4627 N N . ASP A 1 280 ? -26.992 3.396 -0.539 1.00 8.97 283 ASP A N 1
ATOM 4628 C CA . ASP A 1 280 ? -27.558 3.539 -1.875 1.00 8.71 283 ASP A CA 1
ATOM 4629 C C . ASP A 1 280 ? -28.678 4.574 -1.881 1.00 10.00 283 ASP A C 1
ATOM 4630 O O . ASP A 1 280 ? -29.831 4.304 -2.202 1.00 16.30 283 ASP A O 1
ATOM 4639 N N . ILE A 1 281 ? -28.332 5.815 -1.646 1.00 10.42 284 ILE A N 1
ATOM 4640 C CA . ILE A 1 281 ? -29.275 6.906 -1.436 1.00 9.68 284 ILE A CA 1
ATOM 4641 C C . ILE A 1 281 ? -29.392 7.730 -2.715 1.00 8.31 284 ILE A C 1
ATOM 4642 O O . ILE A 1 281 ? -28.387 8.063 -3.355 1.00 9.79 284 ILE A O 1
ATOM 4658 N N . GLY A 1 282 ? -30.618 8.055 -3.102 1.00 9.27 285 GLY A N 1
ATOM 4659 C CA . GLY A 1 282 ? -30.843 8.933 -4.237 1.00 10.33 285 GLY A CA 1
ATOM 4660 C C . GLY A 1 282 ? -32.307 8.924 -4.648 1.00 8.49 285 GLY A C 1
ATOM 4661 O O . GLY A 1 282 ? -33.145 8.331 -3.962 1.00 9.31 285 GLY A O 1
ATOM 4665 N N . PRO A 1 283 ? -32.637 9.543 -5.794 1.00 7.96 286 PRO A N 1
ATOM 4666 C CA . PRO A 1 283 ? -34.060 9.698 -6.179 1.00 8.59 286 PRO A CA 1
ATOM 4667 C C . PRO A 1 283 ? -34.782 8.382 -6.401 1.00 10.12 286 PRO A C 1
ATOM 4668 O O . PRO A 1 283 ? -36.018 8.346 -6.325 1.00 9.58 286 PRO A O 1
ATOM 4679 N N . TRP A 1 284 ? -34.055 7.311 -6.707 1.00 7.74 287 TRP A N 1
ATOM 4680 C CA . TRP A 1 284 ? -34.621 5.969 -6.831 1.00 8.50 287 TRP A CA 1
ATOM 4681 C C . TRP A 1 284 ? -35.084 5.403 -5.481 1.00 8.38 287 TRP A C 1
ATOM 4682 O O . TRP A 1 284 ? -35.621 4.280 -5.441 1.00 9.82 287 TRP A O 1
ATOM 4703 N N . ARG A 1 285 ? -34.909 6.155 -4.390 1.00 8.10 288 ARG A N 1
ATOM 4704 C CA . ARG A 1 285 ? -35.440 5.828 -3.073 1.00 9.48 288 ARG A CA 1
ATOM 4705 C C . ARG A 1 285 ? -36.558 6.785 -2.671 1.00 11.65 288 ARG A C 1
ATOM 4706 O O . ARG A 1 285 ? -37.010 6.763 -1.514 1.00 13.58 288 ARG A O 1
ATOM 4727 N N . ASP A 1 286 ? -36.962 7.673 -3.569 1.00 9.92 289 ASP A N 1
ATOM 4728 C CA . ASP A 1 286 ? -37.996 8.668 -3.269 1.00 9.84 289 ASP A CA 1
ATOM 4729 C C . ASP A 1 286 ? -39.291 8.159 -3.871 1.00 11.19 289 ASP A C 1
ATOM 4730 O O . ASP A 1 286 ? -39.360 8.006 -5.093 1.00 10.91 289 ASP A O 1
ATOM 4739 N N . PRO A 1 287 ? -40.323 7.859 -3.081 1.00 12.34 290 PRO A N 1
ATOM 4740 C CA . PRO A 1 287 ? -41.545 7.299 -3.671 1.00 12.38 290 PRO A CA 1
ATOM 4741 C C . PRO A 1 287 ? -42.190 8.168 -4.723 1.00 12.31 290 PRO A C 1
ATOM 4742 O O . PRO A 1 287 ? -42.925 7.652 -5.562 1.00 13.77 290 PRO A O 1
ATOM 4753 N N . ARG A 1 288 ? -41.943 9.479 -4.729 1.00 9.64 291 ARG A N 1
ATOM 4754 C CA . ARG A 1 288 ? -42.496 10.325 -5.776 1.00 9.08 291 ARG A CA 1
ATOM 4755 C C . ARG A 1 288 ? -41.968 9.942 -7.143 1.00 9.99 291 ARG A C 1
ATOM 4756 O O . ARG A 1 288 ? -42.643 10.154 -8.161 1.00 12.16 291 ARG A O 1
ATOM 4777 N N . TYR A 1 289 ? -40.747 9.440 -7.195 1.00 9.30 292 TYR A N 1
ATOM 4778 C CA . TYR A 1 289 ? -40.044 9.241 -8.455 1.00 9.51 292 TYR A CA 1
ATOM 4779 C C . TYR A 1 289 ? -39.871 7.786 -8.833 1.00 10.08 292 TYR A C 1
ATOM 4780 O O . TYR A 1 289 ? -39.405 7.508 -9.937 1.00 12.14 292 TYR A O 1
ATOM 4798 N N . ILE A 1 290 ? -40.260 6.872 -7.966 1.00 11.99 293 ILE A N 1
ATOM 4799 C CA . ILE A 1 290 ? -40.308 5.452 -8.294 1.00 11.06 293 ILE A CA 1
ATOM 4800 C C . ILE A 1 290 ? -41.598 5.196 -9.065 1.00 12.64 293 ILE A C 1
ATOM 4801 O O . ILE A 1 290 ? -42.695 5.590 -8.635 1.00 13.63 293 ILE A O 1
ATOM 4817 N N . GLY A 1 291 ? -41.484 4.549 -10.213 1.00 12.04 294 GLY A N 1
ATOM 4818 C CA . GLY A 1 291 ? -42.624 4.346 -11.071 1.00 12.47 294 GLY A CA 1
ATOM 4819 C C . GLY A 1 291 ? -43.061 2.902 -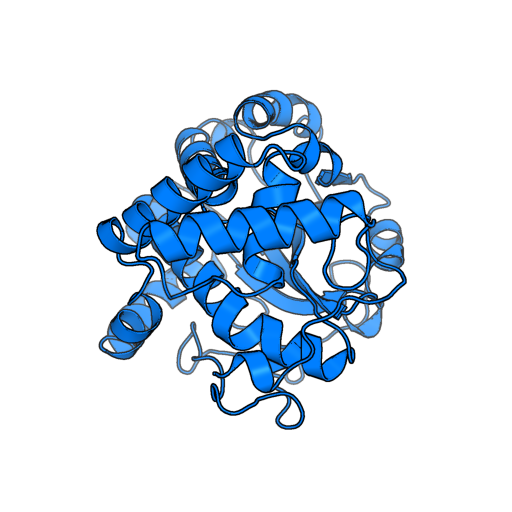11.140 1.00 12.96 294 GLY A C 1
ATOM 4820 O O . GLY A 1 291 ? -42.823 2.120 -10.223 1.00 12.06 294 GLY A O 1
ATOM 4824 N N . PRO A 1 292 ? -43.681 2.520 -12.257 1.00 10.86 295 PRO A N 1
ATOM 4825 C CA . PRO A 1 292 ? -44.199 1.148 -12.371 1.00 12.02 295 PRO A CA 1
ATOM 4826 C C . PRO A 1 292 ? -43.129 0.087 -12.375 1.00 13.51 295 PRO A C 1
ATOM 4827 O O . PRO A 1 292 ? -43.461 -1.088 -12.153 1.00 13.64 295 PRO A O 1
ATOM 4838 N N . GLU A 1 293 ? -41.868 0.455 -12.617 1.00 12.96 296 GLU A N 1
ATOM 4839 C CA . GLU A 1 293 ? -40.765 -0.488 -12.523 1.00 12.13 296 GLU A CA 1
ATOM 4840 C C . GLU A 1 293 ? -40.571 -1.000 -11.103 1.00 11.65 296 GLU A C 1
ATOM 4841 O O . GLU A 1 293 ? -39.916 -2.031 -10.915 1.00 13.59 296 GLU A O 1
ATOM 4853 N N . GLY A 1 294 ? -41.132 -0.311 -10.113 1.00 12.55 297 GLY A N 1
ATOM 4854 C CA . GLY A 1 294 ? -40.924 -0.624 -8.716 1.00 12.94 297 GLY A CA 1
ATOM 4855 C C . GLY A 1 294 ? -39.565 -0.159 -8.236 1.00 11.42 297 GLY A C 1
ATOM 4856 O O . GLY A 1 294 ? -38.774 0.437 -8.968 1.00 10.90 297 GLY A O 1
ATOM 4860 N N . GLU A 1 295 ? -39.306 -0.414 -6.955 1.00 10.49 298 GLU A N 1
ATOM 4861 C CA . GLU A 1 295 ? -38.070 0.033 -6.330 1.00 10.25 298 GLU A CA 1
ATOM 4862 C C . GLU A 1 295 ? -36.907 -0.911 -6.594 1.00 11.64 298 GLU A C 1
ATOM 4863 O O . GLU A 1 295 ? -37.043 -2.146 -6.617 1.00 11.51 298 GLU A O 1
ATOM 4875 N N . ILE A 1 296 ? -35.752 -0.297 -6.787 1.00 9.94 299 ILE A N 1
ATOM 4876 C CA . ILE A 1 296 ? -34.492 -0.998 -6.983 1.00 8.88 299 ILE A CA 1
ATOM 4877 C C . ILE A 1 296 ? -34.279 -2.009 -5.860 1.00 11.06 299 ILE A C 1
ATOM 4878 O O . ILE A 1 296 ? -34.596 -1.708 -4.700 1.00 11.84 299 ILE A O 1
ATOM 4894 N N . PRO A 1 297 ? -33.736 -3.195 -6.152 1.00 11.17 300 PRO A N 1
ATOM 4895 C CA . PRO A 1 297 ? -33.368 -4.134 -5.085 1.00 11.77 300 PRO A CA 1
ATOM 4896 C C . PRO A 1 297 ? -32.177 -3.606 -4.310 1.00 12.28 300 PRO A C 1
ATOM 4897 O O . PRO A 1 297 ? -31.412 -2.767 -4.782 1.00 14.46 300 PRO A O 1
ATOM 4908 N N . ASN A 1 298 ? -32.048 -4.085 -3.099 1.00 12.13 301 ASN A N 1
ATOM 4909 C CA . ASN A 1 298 ? -31.038 -3.616 -2.157 1.00 11.40 301 ASN A CA 1
ATOM 4910 C C . ASN A 1 298 ? -29.829 -4.538 -2.198 1.00 12.48 301 ASN A C 1
ATOM 4911 O O . ASN A 1 298 ? -29.871 -5.649 -1.674 1.00 11.79 301 ASN A O 1
ATOM 4922 N N . ILE A 1 299 ? -28.739 -4.053 -2.801 1.00 12.05 302 ILE A N 1
ATOM 4923 C CA . ILE A 1 299 ? -27.582 -4.879 -3.139 1.00 15.69 302 ILE A CA 1
ATOM 4924 C C . ILE A 1 299 ? -26.754 -5.301 -1.942 1.00 12.68 302 ILE A C 1
ATOM 4925 O O . ILE A 1 299 ? -25.933 -6.225 -2.061 1.00 15.04 302 ILE A O 1
ATOM 4941 N N . PHE A 1 300 ? -26.949 -4.663 -0.786 1.00 13.01 303 PHE A N 1
ATOM 4942 C CA . PHE A 1 300 ? -26.272 -5.057 0.439 1.00 12.68 303 PHE A CA 1
ATOM 4943 C C . PHE A 1 300 ? -27.234 -5.750 1.401 1.00 13.85 303 PHE A C 1
ATOM 4944 O O . PHE A 1 300 ? -26.953 -5.872 2.597 1.00 13.58 303 PHE A O 1
ATOM 4961 N N . GLY A 1 301 ? -28.374 -6.221 0.895 1.00 12.33 304 GLY A N 1
ATOM 4962 C CA . GLY A 1 301 ? -29.287 -6.964 1.741 1.00 10.86 304 GLY A CA 1
ATOM 4963 C C . GLY A 1 301 ? -29.755 -6.126 2.913 1.00 11.00 304 GLY A C 1
ATOM 4964 O O . GLY A 1 301 ? -30.005 -4.919 2.783 1.00 11.32 304 GLY A O 1
ATOM 4968 N N . LYS A 1 302 ? -29.855 -6.764 4.077 1.00 14.19 305 LYS A N 1
ATOM 4969 C CA . LYS A 1 302 ? -30.322 -6.085 5.274 1.00 11.99 305 LYS A CA 1
ATOM 4970 C C . LYS A 1 302 ? -29.356 -5.007 5.750 1.00 13.97 305 LYS A C 1
ATOM 4971 O O . LYS A 1 302 ? -29.716 -4.206 6.618 1.00 16.19 305 LYS A O 1
ATOM 4990 N N . PHE A 1 303 ? -28.157 -4.935 5.193 1.00 11.44 306 PHE A N 1
ATOM 4991 C CA . PHE A 1 303 ? -27.210 -3.900 5.572 1.00 12.80 306 PHE A CA 1
ATOM 4992 C C . PHE A 1 303 ? -27.344 -2.646 4.743 1.00 11.50 306 PHE A C 1
ATOM 4993 O O . PHE A 1 303 ? -26.665 -1.657 5.040 1.00 13.62 306 PHE A O 1
ATOM 5010 N N . THR A 1 304 ? -28.207 -2.649 3.721 1.00 10.77 307 THR A N 1
ATOM 5011 C CA . THR A 1 304 ? -28.296 -1.517 2.809 1.00 10.57 307 THR A CA 1
ATOM 5012 C C . THR A 1 304 ? -28.811 -0.286 3.550 1.00 12.56 307 THR A C 1
ATOM 5013 O O . THR A 1 304 ? -29.820 -0.342 4.259 1.00 13.48 307 THR A O 1
ATOM 5024 N N . VAL A 1 305 ? -28.119 0.826 3.377 1.00 10.13 308 VAL A N 1
ATOM 5025 C CA . VAL A 1 305 ? -28.451 2.099 4.000 1.00 8.72 308 VAL A CA 1
ATOM 5026 C 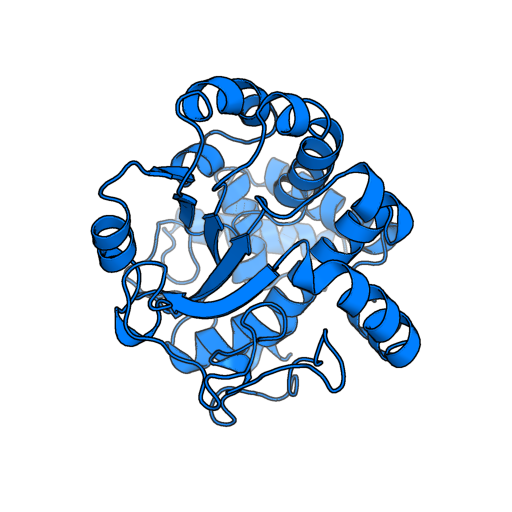C . VAL A 1 305 ? -29.094 2.968 2.937 1.00 10.63 308 VAL A C 1
ATOM 5027 O O . VAL A 1 305 ? -28.462 3.301 1.935 1.00 10.43 308 VAL A O 1
ATOM 5040 N N . THR A 1 306 ? -30.350 3.353 3.144 1.00 10.50 309 THR A N 1
ATOM 5041 C CA . THR A 1 306 ? -31.106 4.083 2.134 1.00 11.46 309 THR A CA 1
ATOM 5042 C C . THR A 1 306 ? -31.545 5.454 2.619 1.00 16.29 309 THR A C 1
ATOM 5043 O O . THR A 1 306 ? -32.306 6.123 1.915 1.00 16.10 309 THR A O 1
ATOM 5054 N N . SER A 1 307 ? -31.045 5.896 3.774 1.00 17.84 310 SER A N 1
ATOM 5055 C CA . SER A 1 307 ? -31.175 7.274 4.265 1.00 19.54 310 SER A CA 1
ATOM 5056 C C . SER A 1 307 ? -29.891 7.657 5.015 1.00 27.22 310 SER A C 1
ATOM 5057 O O . SER A 1 307 ? -29.576 8.841 5.162 1.00 25.68 310 SER A O 1
#